Protein AF-0000000067861799 (afdb_homodimer)

pLDDT: mean 91.09, std 12.48, range [34.56, 98.25]

Organism: Listeria monocytogenes serovar 1/2a (strain ATCC BAA-679 / EGD-e) (NCBI:txid169963)

Solvent-accessible surface area (backbone atoms only — not comparable to full-atom values): 12390 Å² total; per-residue (Å²): 127,71,43,48,71,69,58,53,49,51,50,30,47,51,47,29,57,48,48,57,34,18,62,44,41,42,47,27,52,51,32,48,52,50,50,73,68,30,65,71,53,48,53,53,52,50,50,40,52,53,40,50,51,50,31,53,52,26,55,75,68,65,38,59,72,61,25,51,52,38,50,51,51,41,51,52,53,48,51,55,48,56,67,34,68,66,43,45,51,28,50,53,25,45,50,48,30,48,51,51,51,50,54,44,50,45,57,42,35,52,81,63,37,59,71,61,53,66,81,110,128,72,43,49,71,68,57,52,49,51,50,31,47,52,47,29,58,47,48,60,34,17,62,44,41,41,46,27,53,51,31,48,53,51,51,72,68,29,64,69,53,48,53,53,51,50,49,40,52,54,40,49,51,50,32,53,53,26,54,75,68,64,37,58,72,63,23,52,52,38,50,51,50,41,50,51,52,48,52,55,50,56,68,34,67,65,43,46,51,29,51,53,25,45,50,49,30,49,51,52,51,50,51,43,49,45,58,40,35,50,79,63,36,60,72,60,55,68,79,109

Foldseek 3Di:
DDDDPVRVVVVVVVVVVVLCVDPLNVQLVVLVVCCVPDPVNVVLVVVLVVLVVVLVVCVVVVVVVVSVVSVVVSVVSVVVSCPDPSNVSNVVSVVSSVVVVVVVVCVVCVVPCVVVPVVD/DDDDPVRVVVVVVVVVVVLCVDPLNVQLVVLVVVCVPDPVNVVLVVVLVVLVVVLVVCVVVVVVVVSVVSVVVSVVSVVVSCPDPSNVSNVVSVVSSVVVVVVVVCVVCVVPCVVVPVVD

Sequence (240 aa):
MTVSKDEIMKKATELRDALQQTEEVSFYRLAEERINANSKVAAKVSKIKLLQKEAVNLEHYQKLEAMKQTENQIDNVRADIDSLPIVTEFRRAQEDANDLLQSITTEITTKVTTELEKENMTVSKDEIMKKATELRDALQQTEEVSFYRLAEERINANSKVAAKVSKIKLLQKEAVNLEHYQKLEAMKQTENQIDNVRADIDSLPIVTEFRRAQEDANDLLQSITTEITTKVTTELEKEN

Structure (mmCIF, N/CA/C/O backbone):
data_AF-0000000067861799-model_v1
#
loop_
_entity.id
_entity.type
_entity.pdbx_description
1 polymer 'Lmo1402 protein'
#
loop_
_atom_site.group_PDB
_atom_site.id
_atom_site.type_symbol
_atom_site.label_atom_id
_atom_site.label_alt_id
_atom_site.label_comp_id
_atom_site.label_asym_id
_atom_site.label_entity_id
_atom_site.label_seq_id
_atom_site.pdbx_PDB_ins_code
_atom_site.Cartn_x
_atom_site.Cartn_y
_atom_site.Cartn_z
_atom_site.occupancy
_atom_site.B_iso_or_equiv
_atom_site.auth_seq_id
_atom_site.auth_comp_id
_atom_site.auth_asym_id
_atom_site.auth_atom_id
_atom_site.pdbx_PDB_model_num
ATOM 1 N N . MET A 1 1 ? -23.141 -16.109 -9.148 1 69.5 1 MET A N 1
ATOM 2 C CA . MET A 1 1 ? -23.266 -14.914 -9.969 1 69.5 1 MET A CA 1
ATOM 3 C C . MET A 1 1 ? -22.016 -14.039 -9.828 1 69.5 1 MET A C 1
ATOM 5 O O . MET A 1 1 ? -21.438 -13.953 -8.742 1 69.5 1 MET A O 1
ATOM 9 N N . THR A 1 2 ? -21.375 -13.695 -10.898 1 87.31 2 THR A N 1
ATOM 10 C CA . THR A 1 2 ? -20.141 -12.922 -10.898 1 87.31 2 THR A CA 1
ATOM 11 C C . THR A 1 2 ? -20.422 -11.445 -10.664 1 87.31 2 THR A C 1
ATOM 13 O O . THR A 1 2 ? -21.422 -10.906 -11.164 1 87.31 2 THR A O 1
ATOM 16 N N . VAL A 1 3 ? -19.859 -10.945 -9.594 1 91.25 3 VAL A N 1
ATOM 17 C CA . VAL A 1 3 ? -19.953 -9.516 -9.32 1 91.25 3 VAL A CA 1
ATOM 18 C C . VAL A 1 3 ? -19.188 -8.734 -10.383 1 91.25 3 VAL A C 1
ATOM 20 O O . VAL A 1 3 ? -18.047 -9.047 -10.695 1 91.25 3 VAL A O 1
ATOM 23 N N . SER A 1 4 ? -19.797 -7.633 -10.891 1 94.25 4 SER A N 1
ATOM 24 C CA . SER A 1 4 ? -19.156 -6.844 -11.938 1 94.25 4 SER A CA 1
ATOM 25 C C . SER A 1 4 ? -18.203 -5.809 -11.352 1 94.25 4 SER A C 1
ATOM 27 O O . SER A 1 4 ? -18.281 -5.496 -10.164 1 94.25 4 SER A O 1
ATOM 29 N N . LYS A 1 5 ? -17.406 -5.262 -12.242 1 91.75 5 LYS A N 1
ATOM 30 C CA . LYS A 1 5 ? -16.484 -4.215 -11.82 1 91.75 5 LYS A CA 1
ATOM 31 C C . LYS A 1 5 ? -17.234 -2.973 -11.352 1 91.75 5 LYS A C 1
ATOM 33 O O . LYS A 1 5 ? -16.828 -2.338 -10.367 1 91.75 5 LYS A O 1
ATOM 38 N N . ASP A 1 6 ? -18.328 -2.67 -12.047 1 94.88 6 ASP A N 1
ATOM 39 C CA . ASP A 1 6 ? -19.141 -1.51 -11.672 1 94.88 6 ASP A CA 1
ATOM 40 C C . ASP A 1 6 ? -19.734 -1.688 -10.281 1 94.88 6 ASP A C 1
ATOM 42 O O . ASP A 1 6 ? -19.781 -0.747 -9.484 1 94.88 6 ASP A O 1
ATOM 46 N N . GLU A 1 7 ? -20.172 -2.836 -10.055 1 96.25 7 GLU A N 1
ATOM 47 C CA . GLU A 1 7 ? -20.781 -3.119 -8.758 1 96.25 7 GLU A CA 1
ATOM 48 C C . GLU A 1 7 ? -19.75 -3.041 -7.637 1 96.25 7 GLU A C 1
ATOM 50 O O . GLU A 1 7 ? -20.031 -2.494 -6.566 1 96.25 7 GLU A O 1
ATOM 55 N N . ILE A 1 8 ? -18.578 -3.564 -7.895 1 95.88 8 ILE A N 1
ATOM 56 C CA . ILE A 1 8 ? -17.531 -3.564 -6.875 1 95.88 8 ILE A CA 1
ATOM 57 C C . ILE A 1 8 ? -17.062 -2.137 -6.625 1 95.88 8 ILE A C 1
ATOM 59 O O . ILE A 1 8 ? -16.797 -1.754 -5.48 1 95.88 8 ILE A O 1
ATOM 63 N N . MET A 1 9 ? -17.047 -1.308 -7.648 1 95.38 9 MET A N 1
ATOM 64 C CA . MET A 1 9 ? -16.641 0.086 -7.504 1 95.38 9 MET A CA 1
ATOM 65 C C . MET A 1 9 ? -17.672 0.879 -6.711 1 95.38 9 MET A C 1
ATOM 67 O O . MET A 1 9 ? -17.312 1.776 -5.945 1 95.38 9 MET A O 1
ATOM 71 N N . LYS A 1 10 ? -18.906 0.552 -6.918 1 96.62 10 LYS A N 1
ATOM 72 C CA . LYS A 1 10 ? -19.969 1.19 -6.137 1 96.62 10 LYS A CA 1
ATOM 73 C C . LYS A 1 10 ? -19.828 0.875 -4.652 1 96.62 10 LYS A C 1
ATOM 75 O O . LYS A 1 10 ? -19.969 1.758 -3.805 1 96.62 10 LYS A O 1
ATOM 80 N N . LYS A 1 11 ? -19.5 -0.365 -4.32 1 96.31 11 LYS A N 1
ATOM 81 C CA . LYS A 1 11 ? -19.281 -0.756 -2.93 1 96.31 11 LYS A CA 1
ATOM 82 C C . LYS A 1 11 ? -18.062 -0.054 -2.34 1 96.31 11 LYS A C 1
ATOM 84 O O . LYS A 1 11 ? -18.078 0.354 -1.178 1 96.31 11 LYS A O 1
ATOM 89 N N . ALA A 1 12 ? -17.031 0.092 -3.193 1 95.69 12 ALA A N 1
ATOM 90 C CA . ALA A 1 12 ? -15.828 0.81 -2.758 1 95.69 12 ALA A CA 1
ATOM 91 C C . ALA A 1 12 ? -16.141 2.27 -2.451 1 95.69 12 ALA A C 1
ATOM 93 O O . ALA A 1 12 ? -15.68 2.816 -1.448 1 95.69 12 ALA A O 1
ATOM 94 N N . THR A 1 13 ? -16.953 2.865 -3.26 1 95.25 13 THR A N 1
ATOM 95 C CA . THR A 1 13 ? -17.359 4.25 -3.066 1 95.25 13 THR A CA 1
ATOM 96 C C . THR A 1 13 ? -18.172 4.402 -1.783 1 95.25 13 THR A C 1
ATOM 98 O O . THR A 1 13 ? -18 5.363 -1.036 1 95.25 13 THR A O 1
ATOM 101 N N . GLU A 1 14 ? -19.016 3.449 -1.581 1 95.5 14 GLU A N 1
ATOM 102 C CA . GLU A 1 14 ? -19.812 3.465 -0.356 1 95.5 14 GLU A CA 1
ATOM 103 C C . GLU A 1 14 ? -18.922 3.379 0.88 1 95.5 14 GLU A C 1
ATOM 105 O O . GLU A 1 14 ? -19.172 4.062 1.877 1 95.5 14 GLU A O 1
ATOM 110 N N . LEU A 1 15 ? -17.922 2.549 0.805 1 95.94 15 LEU A N 1
ATOM 111 C CA . LEU A 1 15 ? -16.984 2.432 1.913 1 95.94 15 LEU A CA 1
ATOM 112 C C . LEU A 1 15 ? -16.203 3.727 2.102 1 95.94 15 LEU A C 1
ATOM 114 O O . LEU A 1 15 ? -16.016 4.188 3.23 1 95.94 15 LEU A O 1
ATOM 118 N N . ARG A 1 16 ? -15.789 4.336 1.008 1 94.62 16 ARG A N 1
ATOM 119 C CA . ARG A 1 16 ? -15.094 5.617 1.059 1 94.62 16 ARG A CA 1
ATOM 120 C C . ARG A 1 16 ? -15.945 6.676 1.754 1 94.62 16 ARG A C 1
ATOM 122 O O . ARG A 1 16 ? -15.453 7.398 2.627 1 94.62 16 ARG A O 1
ATOM 129 N N . ASP A 1 17 ? -17.25 6.738 1.395 1 93.75 17 ASP A N 1
ATOM 130 C CA . ASP A 1 17 ? -18.156 7.73 1.968 1 93.75 17 ASP A CA 1
ATOM 131 C C . ASP A 1 17 ? -18.359 7.488 3.461 1 93.75 17 ASP A C 1
ATOM 133 O O . ASP A 1 17 ? -18.422 8.438 4.246 1 93.75 17 ASP A O 1
ATOM 137 N N . ALA A 1 18 ? -18.422 6.211 3.818 1 94.06 18 ALA A N 1
ATOM 138 C CA . ALA A 1 18 ? -18.578 5.875 5.23 1 94.06 18 ALA A CA 1
ATOM 139 C C . ALA A 1 18 ? -17.328 6.227 6.02 1 94.06 18 ALA A C 1
ATOM 141 O O . ALA A 1 18 ? -17.406 6.691 7.16 1 94.06 18 ALA A O 1
ATOM 142 N N . LEU A 1 19 ? -16.172 6.012 5.434 1 93.56 19 LEU A N 1
ATOM 143 C CA . LEU A 1 19 ? -14.891 6.316 6.059 1 93.56 19 LEU A CA 1
ATOM 144 C C . LEU A 1 19 ? -14.797 7.801 6.41 1 93.56 19 LEU A C 1
ATOM 146 O O . LEU A 1 19 ? -14.266 8.164 7.465 1 93.56 19 LEU A O 1
ATOM 150 N N . GLN A 1 20 ? -15.359 8.68 5.562 1 91.94 20 GLN A N 1
ATOM 151 C CA . GLN A 1 20 ? -15.336 10.125 5.766 1 91.94 20 GLN A CA 1
ATOM 152 C C . GLN A 1 20 ? -16.141 10.523 6.996 1 91.94 20 GLN A C 1
ATOM 154 O O . GLN A 1 20 ? -15.961 11.617 7.535 1 91.94 20 GLN A O 1
ATOM 159 N N . GLN A 1 21 ? -16.969 9.617 7.441 1 93.81 21 GLN A N 1
ATOM 160 C CA . GLN A 1 21 ? -17.875 9.938 8.547 1 93.81 21 GLN A CA 1
ATOM 161 C C . GLN A 1 21 ? -17.391 9.312 9.852 1 93.81 21 GLN A C 1
ATOM 163 O O . GLN A 1 21 ? -18.094 9.336 10.859 1 93.81 21 GLN A O 1
ATOM 168 N N . THR A 1 22 ? -16.172 8.695 9.773 1 95.12 22 THR A N 1
ATOM 169 C CA . THR A 1 22 ? -15.578 8.18 11.008 1 95.12 22 THR A CA 1
ATOM 170 C C . THR A 1 22 ? -14.93 9.305 11.805 1 95.12 22 THR A C 1
ATOM 172 O O . THR A 1 22 ? -14.57 10.344 11.242 1 95.12 22 THR A O 1
ATOM 175 N N . GLU A 1 23 ? -14.789 9.07 13.094 1 94.56 23 GLU A N 1
ATOM 176 C CA . GLU A 1 23 ? -14.133 10.055 13.945 1 94.56 23 GLU A CA 1
ATOM 177 C C . GLU A 1 23 ? -12.688 10.281 13.516 1 94.56 23 GLU A C 1
ATOM 179 O O . GLU A 1 23 ? -12.219 11.422 13.477 1 94.56 23 GLU A O 1
ATOM 184 N N . GLU A 1 24 ? -12.031 9.188 13.164 1 94.81 24 GLU A N 1
ATOM 185 C CA . GLU A 1 24 ? -10.625 9.258 12.789 1 94.81 24 GLU A CA 1
ATOM 186 C C . GLU A 1 24 ? -10.422 10.156 11.57 1 94.81 24 GLU A C 1
ATOM 188 O O . GLU A 1 24 ? -9.562 11.031 11.57 1 94.81 24 GLU A O 1
ATOM 193 N N . VAL A 1 25 ? -11.234 10.031 10.586 1 93.31 25 VAL A N 1
ATOM 194 C CA . VAL A 1 25 ? -11.078 10.781 9.344 1 93.31 25 VAL A CA 1
ATOM 195 C C . VAL A 1 25 ? -11.578 12.211 9.539 1 93.31 25 VAL A C 1
ATOM 197 O O . VAL A 1 25 ? -10.977 13.164 9.031 1 93.31 25 VAL A O 1
ATOM 200 N N . SER A 1 26 ? -12.602 12.375 10.281 1 93.56 26 SER A N 1
ATOM 201 C CA . SER A 1 26 ? -13.125 13.703 10.57 1 93.56 26 SER A CA 1
ATOM 202 C C . SER A 1 26 ? -12.117 14.547 11.344 1 93.56 26 SER A C 1
ATOM 204 O O . SER A 1 26 ? -11.898 15.711 11.023 1 93.56 26 SER A O 1
ATOM 206 N N . PHE A 1 27 ? -11.492 13.914 12.312 1 93.44 27 PHE A N 1
ATOM 207 C CA . PHE A 1 27 ? -10.484 14.625 13.102 1 93.44 27 PHE A CA 1
ATOM 208 C C . PHE A 1 27 ? -9.281 14.992 12.242 1 93.44 27 PHE A C 1
ATOM 210 O O . PHE A 1 27 ? -8.711 16.078 12.398 1 93.44 27 PHE A O 1
ATOM 217 N N . TYR A 1 28 ? -8.914 14.141 11.461 1 94.75 28 TYR A N 1
ATOM 218 C CA . TYR A 1 28 ? -7.805 14.406 10.555 1 94.75 28 TYR A CA 1
ATOM 219 C C . TYR A 1 28 ? -8.102 15.602 9.664 1 94.75 28 TYR A C 1
ATOM 221 O O . TYR A 1 28 ? -7.266 16.5 9.516 1 94.75 28 TYR A O 1
ATOM 229 N N . ARG A 1 29 ? -9.242 15.633 9.078 1 91.5 29 ARG A N 1
ATOM 230 C CA . ARG A 1 29 ? -9.641 16.734 8.203 1 91.5 29 ARG A CA 1
ATOM 231 C C . ARG A 1 29 ? -9.672 18.047 8.961 1 91.5 29 ARG A C 1
ATOM 233 O O . ARG A 1 29 ? -9.227 19.078 8.445 1 91.5 29 ARG A O 1
ATOM 240 N N . LEU A 1 30 ? -10.219 17.984 10.117 1 93.38 30 LEU A N 1
ATOM 241 C CA . LEU A 1 30 ? -10.289 19.188 10.938 1 93.38 30 LEU A CA 1
ATOM 242 C C . LEU A 1 30 ? -8.891 19.703 11.281 1 93.38 30 LEU A C 1
ATOM 244 O O . LEU A 1 30 ? -8.617 20.891 11.172 1 93.38 30 LEU A O 1
ATOM 248 N N . ALA A 1 31 ? -8.055 18.766 11.703 1 93.56 31 ALA A N 1
ATOM 249 C CA . ALA A 1 31 ? -6.676 19.125 12.023 1 93.56 31 ALA A CA 1
ATOM 250 C C . ALA A 1 31 ? -5.965 19.703 10.805 1 93.56 31 ALA A C 1
ATOM 252 O O . ALA A 1 31 ? -5.203 20.672 10.922 1 93.56 31 ALA A O 1
ATOM 253 N N . GLU A 1 32 ? -6.238 19.141 9.734 1 91.69 32 GLU A N 1
ATOM 254 C CA . GLU A 1 32 ? -5.652 19.625 8.492 1 91.69 32 GLU A CA 1
ATOM 255 C C . GLU A 1 32 ? -6.113 21.047 8.188 1 91.69 32 GLU A C 1
ATOM 257 O O . GLU A 1 32 ? -5.305 21.906 7.805 1 91.69 32 GLU A O 1
ATOM 262 N N . GLU A 1 33 ? -7.344 21.312 8.305 1 92.5 33 GLU A N 1
ATOM 263 C CA . GLU A 1 33 ? -7.883 22.656 8.086 1 92.5 33 GLU A CA 1
ATOM 264 C C . GLU A 1 33 ? -7.23 23.672 9.016 1 92.5 33 GLU A C 1
ATOM 266 O O . GLU A 1 33 ? -6.914 24.797 8.602 1 92.5 33 GLU A O 1
ATOM 271 N N . ARG A 1 34 ? -6.988 23.266 10.227 1 94 34 ARG A N 1
ATOM 272 C CA . ARG A 1 34 ? -6.406 24.156 11.234 1 94 34 ARG A CA 1
ATOM 273 C C . ARG A 1 34 ? -4.961 24.484 10.898 1 94 34 ARG A C 1
ATOM 275 O O . ARG A 1 34 ? -4.547 25.641 11 1 94 34 ARG A O 1
ATOM 282 N N . ILE A 1 35 ? -4.262 23.453 10.438 1 91.31 35 ILE A N 1
ATOM 283 C CA . ILE A 1 35 ? -2.867 23.688 10.078 1 91.31 35 ILE A CA 1
ATOM 284 C C . ILE A 1 35 ? -2.795 24.609 8.859 1 91.31 35 ILE A C 1
ATOM 286 O O . ILE A 1 35 ? -1.938 25.5 8.797 1 91.31 35 ILE A O 1
ATOM 290 N N . ASN A 1 36 ? -3.758 24.469 8.008 1 88.94 36 ASN A N 1
ATOM 291 C CA . ASN A 1 36 ? -3.766 25.266 6.785 1 88.94 36 ASN A CA 1
ATOM 292 C C . ASN A 1 36 ? -4.156 26.719 7.066 1 88.94 36 ASN A C 1
ATOM 294 O O . ASN A 1 36 ? -3.73 27.625 6.352 1 88.94 36 ASN A O 1
ATOM 298 N N . ALA A 1 37 ? -4.84 26.891 8.094 1 92.69 37 ALA A N 1
ATOM 299 C CA . ALA A 1 37 ? -5.32 28.234 8.438 1 92.69 37 ALA A CA 1
ATOM 300 C C . ALA A 1 37 ? -4.367 28.922 9.406 1 92.69 37 ALA A C 1
ATOM 302 O O . ALA A 1 37 ? -4.531 30.109 9.711 1 92.69 37 ALA A O 1
ATOM 303 N N . ASN A 1 38 ? -3.389 28.203 9.844 1 94.88 38 ASN A N 1
ATOM 304 C CA . ASN A 1 38 ? -2.502 28.75 10.867 1 94.88 38 ASN A CA 1
ATOM 305 C C . ASN A 1 38 ? -1.381 29.578 10.25 1 94.88 38 ASN A C 1
ATOM 307 O O . ASN A 1 38 ? -0.538 29.047 9.523 1 94.88 38 ASN A O 1
ATOM 311 N N . SER A 1 39 ? -1.29 30.828 10.57 1 94.19 39 SER A N 1
ATOM 312 C CA . SER A 1 39 ? -0.351 31.75 9.961 1 94.19 39 SER A CA 1
ATOM 313 C C . SER A 1 39 ? 1.091 31.391 10.289 1 94.19 39 SER A C 1
ATOM 315 O O . SER A 1 39 ? 1.983 31.531 9.453 1 94.19 39 SER A O 1
ATOM 317 N N . LYS A 1 40 ? 1.323 30.938 11.539 1 95 40 LYS A N 1
ATOM 318 C CA . LYS A 1 40 ? 2.68 30.562 11.93 1 95 40 LYS A CA 1
ATOM 319 C C . LYS A 1 40 ? 3.182 29.391 11.102 1 95 40 LYS A C 1
ATOM 321 O O . LYS A 1 40 ? 4.312 29.406 10.609 1 95 40 LYS A O 1
ATOM 326 N N . VAL A 1 41 ? 2.367 28.438 10.938 1 95.44 41 VAL A N 1
ATOM 327 C CA . VAL A 1 41 ? 2.715 27.266 10.133 1 95.44 41 VAL A CA 1
ATOM 328 C C . VAL A 1 41 ? 2.943 27.703 8.68 1 95.44 41 VAL A C 1
ATOM 330 O O . VAL A 1 41 ? 3.943 27.328 8.07 1 95.44 41 VAL A O 1
ATOM 333 N N . ALA A 1 42 ? 2.129 28.5 8.18 1 94.69 42 ALA A N 1
ATOM 334 C CA . ALA A 1 42 ? 2.232 28.969 6.797 1 94.69 42 ALA A CA 1
ATOM 335 C C . ALA A 1 42 ? 3.562 29.672 6.555 1 94.69 42 ALA A C 1
ATOM 337 O O . ALA A 1 42 ? 4.223 29.453 5.535 1 94.69 42 ALA A O 1
ATOM 338 N N . ALA A 1 43 ? 3.891 30.5 7.406 1 96.44 43 ALA A N 1
ATOM 339 C CA . ALA A 1 43 ? 5.137 31.25 7.285 1 96.44 43 ALA A CA 1
ATOM 340 C C . ALA A 1 43 ? 6.344 30.328 7.27 1 96.44 43 ALA A C 1
ATOM 342 O O . ALA A 1 43 ? 7.254 30.484 6.457 1 96.44 43 ALA A O 1
ATOM 343 N N . LYS A 1 44 ? 6.332 29.391 8.141 1 96.75 44 LYS A N 1
ATOM 344 C CA . LYS A 1 44 ? 7.457 28.453 8.234 1 96.75 44 LYS A CA 1
ATOM 345 C C . LYS A 1 44 ? 7.512 27.531 7.023 1 96.75 44 LYS A C 1
ATOM 347 O O . LYS A 1 44 ? 8.594 27.203 6.535 1 96.75 44 LYS A O 1
ATOM 352 N N . VAL A 1 45 ? 6.398 27.172 6.559 1 95 45 VAL A N 1
ATOM 353 C CA . VAL A 1 45 ? 6.328 26.344 5.352 1 95 45 VAL A CA 1
ATOM 354 C C . VAL A 1 45 ? 6.879 27.141 4.164 1 95 45 VAL A C 1
ATOM 356 O O . VAL A 1 45 ? 7.629 26.594 3.348 1 95 45 VAL A O 1
ATOM 359 N N . SER A 1 46 ? 6.582 28.406 4.109 1 96.31 46 SER A N 1
ATOM 360 C CA . SER A 1 46 ? 7.117 29.25 3.057 1 96.31 46 SER A CA 1
ATOM 361 C C . SER A 1 46 ? 8.641 29.344 3.143 1 96.31 46 SER A C 1
ATOM 363 O O . SER A 1 46 ? 9.328 29.328 2.119 1 96.31 46 SER A O 1
ATOM 365 N N . LYS A 1 47 ? 9.078 29.5 4.301 1 97.56 47 LYS A N 1
ATOM 366 C CA . LYS A 1 47 ? 10.516 29.547 4.52 1 97.56 47 LYS A CA 1
ATOM 367 C C . LYS A 1 47 ? 11.18 28.266 4.035 1 97.56 47 LYS A C 1
ATOM 369 O O . LYS A 1 47 ? 12.242 28.312 3.4 1 97.56 47 LYS A O 1
ATOM 374 N N . ILE A 1 48 ? 10.617 27.125 4.277 1 97.06 48 ILE A N 1
ATOM 375 C CA . ILE A 1 48 ? 11.148 25.844 3.826 1 97.06 48 ILE A CA 1
ATOM 376 C C . ILE A 1 48 ? 11.203 25.828 2.301 1 97.06 48 ILE A C 1
ATOM 378 O O . ILE A 1 48 ? 12.211 25.406 1.719 1 97.06 48 ILE A O 1
ATOM 382 N N . LYS A 1 49 ? 10.195 26.297 1.705 1 96.81 49 LYS A N 1
ATOM 383 C CA . LYS A 1 49 ? 10.156 26.297 0.245 1 96.81 49 LYS A CA 1
ATOM 384 C C . LYS A 1 49 ? 11.281 27.156 -0.333 1 96.81 49 LYS A C 1
ATOM 386 O O . LYS A 1 49 ? 11.914 26.766 -1.321 1 96.81 49 LYS A O 1
ATOM 391 N N . LEU A 1 50 ? 11.43 28.297 0.274 1 97.5 50 LEU A N 1
ATOM 392 C CA . LEU A 1 50 ? 12.508 29.172 -0.159 1 97.5 50 LEU A CA 1
ATOM 393 C C . LEU A 1 50 ? 13.859 28.484 -0.014 1 97.5 50 LEU A C 1
ATOM 395 O O . LEU A 1 50 ? 14.68 28.516 -0.936 1 97.5 50 LEU A O 1
ATOM 399 N N . LEU A 1 51 ? 14.008 27.859 1.114 1 98.12 51 LEU A N 1
ATOM 400 C CA . LEU A 1 51 ? 15.273 27.188 1.379 1 98.12 51 LEU A CA 1
ATOM 401 C C . LEU A 1 51 ? 15.469 26.016 0.426 1 98.12 51 LEU A C 1
ATOM 403 O O . LEU A 1 51 ? 16.594 25.719 0.018 1 98.12 51 LEU A O 1
ATOM 407 N N . GLN A 1 52 ? 14.445 25.328 0.112 1 97.25 52 GLN A N 1
ATOM 408 C CA . GLN A 1 52 ? 14.5 24.219 -0.835 1 97.25 52 GLN A CA 1
ATOM 409 C C . GLN A 1 52 ? 14.93 24.703 -2.219 1 97.25 52 GLN A C 1
ATOM 411 O O . GLN A 1 52 ? 15.742 24.062 -2.881 1 97.25 52 GLN A O 1
ATOM 416 N N . LYS A 1 53 ? 14.469 25.781 -2.652 1 97.69 53 LYS A N 1
ATOM 417 C CA . LYS A 1 53 ? 14.891 26.359 -3.928 1 97.69 53 LYS A CA 1
ATOM 418 C C . LYS A 1 53 ? 16.375 26.719 -3.91 1 97.69 53 LYS A C 1
ATOM 420 O O . LYS A 1 53 ? 17.094 26.453 -4.879 1 97.69 53 LYS A O 1
ATOM 425 N N . GLU A 1 54 ? 16.688 27.312 -2.854 1 97.62 54 GLU A N 1
ATOM 426 C CA . GLU A 1 54 ? 18.094 27.656 -2.697 1 97.62 54 GLU A CA 1
ATOM 427 C C . GLU A 1 54 ? 18.984 26.406 -2.748 1 97.62 54 GLU A C 1
ATOM 429 O O . GLU A 1 54 ? 20.016 26.406 -3.41 1 97.62 54 GLU A O 1
ATOM 434 N N . ALA A 1 55 ? 18.625 25.328 -2.084 1 97.25 55 ALA A N 1
ATOM 435 C CA . ALA A 1 55 ? 19.391 24.094 -2.051 1 97.25 55 ALA A CA 1
ATOM 436 C C . ALA A 1 55 ? 19.547 23.5 -3.451 1 97.25 55 ALA A C 1
ATOM 438 O O . ALA A 1 55 ? 20.625 23.016 -3.811 1 97.25 55 ALA A O 1
ATOM 439 N N . VAL A 1 56 ? 18.531 23.609 -4.258 1 96.38 56 VAL A N 1
ATOM 440 C CA . VAL A 1 56 ? 18.531 23.094 -5.625 1 96.38 56 VAL A CA 1
ATOM 441 C C . VAL A 1 56 ? 19.531 23.891 -6.469 1 96.38 56 VAL A C 1
ATOM 443 O O . VAL A 1 56 ? 20.297 23.312 -7.246 1 96.38 56 VAL A O 1
ATOM 446 N N . ASN A 1 57 ? 19.438 25.188 -6.234 1 96.19 57 ASN A N 1
ATOM 447 C CA . ASN A 1 57 ? 20.375 26.047 -6.941 1 96.19 57 ASN A CA 1
ATOM 448 C C . ASN A 1 57 ? 21.812 25.734 -6.574 1 96.19 57 ASN A C 1
ATOM 450 O O . ASN A 1 57 ? 22.688 25.656 -7.449 1 96.19 57 ASN A O 1
ATOM 454 N N . LEU A 1 58 ? 22.062 25.547 -5.375 1 97.56 58 LEU A N 1
ATOM 455 C CA . LEU A 1 58 ? 23.406 25.266 -4.891 1 97.56 58 LEU A CA 1
ATOM 456 C C . LEU A 1 58 ? 23.906 23.922 -5.434 1 97.56 58 LEU A C 1
ATOM 458 O O . LEU A 1 58 ? 25.094 23.781 -5.75 1 97.56 58 LEU A O 1
ATOM 462 N N . GLU A 1 59 ? 23 22.984 -5.535 1 94.75 59 GLU A N 1
ATOM 463 C CA . GLU A 1 59 ? 23.344 21.672 -6.098 1 94.75 59 GLU A CA 1
ATOM 464 C C . GLU A 1 59 ? 23.766 21.797 -7.559 1 94.75 59 GLU A C 1
ATOM 466 O O . GLU A 1 59 ? 24.75 21.188 -7.973 1 94.75 59 GLU A O 1
ATOM 471 N N . HIS A 1 60 ? 23.094 22.594 -8.219 1 95.38 60 HIS A N 1
ATOM 472 C CA . HIS A 1 60 ? 23.406 22.828 -9.633 1 95.38 60 HIS A CA 1
ATOM 473 C C . HIS A 1 60 ? 24.797 23.438 -9.797 1 95.38 60 HIS A C 1
ATOM 475 O O . HIS A 1 60 ? 25.516 23.109 -10.75 1 95.38 60 HIS A O 1
ATOM 481 N N . TYR A 1 61 ? 25.172 24.203 -8.867 1 96.25 61 TYR A N 1
ATOM 482 C CA . TYR A 1 61 ? 26.469 24.891 -8.914 1 96.25 61 TYR A CA 1
ATOM 483 C C . TYR A 1 61 ? 27.531 24.094 -8.172 1 96.25 61 TYR A C 1
ATOM 485 O O . TYR A 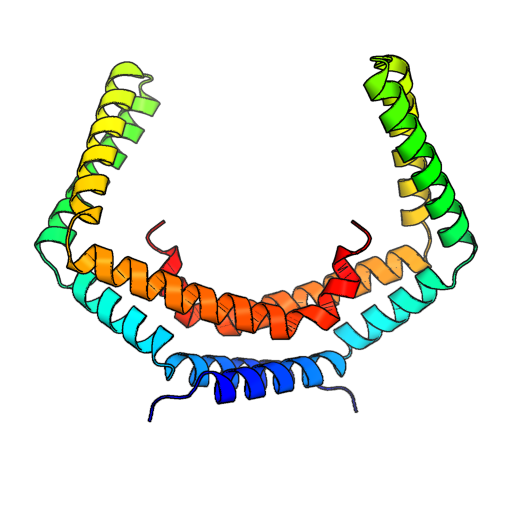1 61 ? 28.641 24.578 -7.965 1 96.25 61 TYR A O 1
ATOM 493 N N . GLN A 1 62 ? 27.141 22.984 -7.734 1 95.38 62 GLN A N 1
ATOM 494 C CA . GLN A 1 62 ? 28.047 22.047 -7.074 1 95.38 62 GLN A CA 1
ATOM 495 C C . GLN A 1 62 ? 28.656 22.656 -5.816 1 95.38 62 GLN A C 1
ATOM 497 O O . GLN A 1 62 ? 29.828 22.438 -5.52 1 95.38 62 GLN A O 1
ATOM 502 N N . LYS A 1 63 ? 28.031 23.547 -5.199 1 95.06 63 LYS A N 1
ATOM 503 C CA . LYS A 1 63 ? 28.406 24.125 -3.914 1 95.06 63 LYS A CA 1
ATOM 504 C C . LYS A 1 63 ? 27.953 23.234 -2.758 1 95.06 63 LYS A C 1
ATOM 506 O O . LYS A 1 63 ? 27.047 23.609 -2.006 1 95.06 63 LYS A O 1
ATOM 511 N N . LEU A 1 64 ? 28.562 22.234 -2.529 1 95.25 64 LEU A N 1
ATOM 512 C CA . LEU A 1 64 ? 28.094 21.141 -1.692 1 95.25 64 LEU A CA 1
ATOM 513 C C . LEU A 1 64 ? 28.047 21.547 -0.226 1 95.25 64 LEU A C 1
ATOM 515 O O . LEU A 1 64 ? 27.109 21.188 0.491 1 95.25 64 LEU A O 1
ATOM 519 N N . GLU A 1 65 ? 29.109 22.266 0.216 1 96.25 65 GLU A N 1
ATOM 520 C CA . GLU A 1 65 ? 29.109 22.672 1.619 1 96.25 65 GLU A CA 1
ATOM 521 C C . GLU A 1 65 ? 27.984 23.641 1.927 1 96.25 65 GLU A C 1
ATOM 523 O O . GLU A 1 65 ? 27.297 23.5 2.945 1 96.25 65 GLU A O 1
ATOM 528 N N . ALA A 1 66 ? 27.703 24.531 1.103 1 96.56 66 ALA A N 1
ATOM 529 C CA . ALA A 1 66 ? 26.625 25.5 1.274 1 96.56 66 ALA A CA 1
ATOM 530 C C . ALA A 1 66 ? 25.266 24.812 1.185 1 96.56 66 ALA A C 1
ATOM 532 O O . ALA A 1 66 ? 24.344 25.172 1.91 1 96.56 66 ALA A O 1
ATOM 533 N N . MET A 1 67 ? 25.141 23.828 0.301 1 97.75 67 MET A N 1
ATOM 534 C CA . MET A 1 67 ? 23.922 23.047 0.181 1 97.75 67 MET A CA 1
ATOM 535 C C . MET A 1 67 ? 23.609 22.328 1.485 1 97.75 67 MET A C 1
ATOM 537 O O . MET A 1 67 ? 22.453 22.312 1.938 1 97.75 67 MET A O 1
ATOM 541 N N . LYS A 1 68 ? 24.625 21.75 1.999 1 97.25 68 LYS A N 1
ATOM 542 C CA . LYS A 1 68 ? 24.438 21.016 3.254 1 97.25 68 LYS A CA 1
ATOM 543 C C . LYS A 1 68 ? 23.969 21.953 4.363 1 97.25 68 LYS A C 1
ATOM 545 O O . LYS A 1 68 ? 23.094 21.594 5.16 1 97.25 68 LYS A O 1
ATOM 550 N N . GLN A 1 69 ? 24.484 23.156 4.379 1 97.81 69 GLN A N 1
ATOM 551 C CA . GLN A 1 69 ? 24.078 24.125 5.379 1 97.81 69 GLN A CA 1
ATOM 552 C C . GLN A 1 69 ? 22.609 24.516 5.199 1 97.81 69 GLN A C 1
ATOM 554 O O . GLN A 1 69 ? 21.875 24.641 6.18 1 97.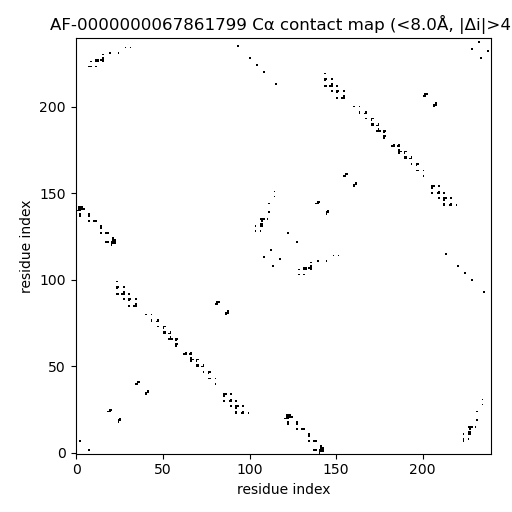81 69 GLN A O 1
ATOM 559 N N . THR A 1 70 ? 22.219 24.641 4.004 1 98.19 70 THR A N 1
ATOM 560 C CA . THR A 1 70 ? 20.828 24.984 3.703 1 98.19 70 THR A CA 1
ATOM 561 C C . THR A 1 70 ? 19.891 23.844 4.109 1 98.19 70 THR A C 1
ATOM 563 O O . THR A 1 70 ? 18.828 24.078 4.66 1 98.19 70 THR A O 1
ATOM 566 N N . GLU A 1 71 ? 20.359 22.656 3.912 1 97.5 71 GLU A N 1
ATOM 567 C CA . GLU A 1 71 ? 19.562 21.484 4.301 1 97.5 71 GLU A CA 1
ATOM 568 C C . GLU A 1 71 ? 19.406 21.406 5.816 1 97.5 71 GLU A C 1
ATOM 570 O O . GLU A 1 71 ? 18.344 21.047 6.316 1 97.5 71 GLU A O 1
ATOM 575 N N . ASN A 1 72 ? 20.469 21.797 6.457 1 98.25 72 ASN A N 1
ATOM 576 C CA . ASN A 1 72 ? 20.391 21.828 7.91 1 98.25 72 ASN A CA 1
ATOM 577 C C . ASN A 1 72 ? 19.391 22.875 8.383 1 98.25 72 ASN A C 1
ATOM 579 O O . ASN A 1 72 ? 18.656 22.656 9.352 1 98.25 72 ASN A O 1
ATOM 583 N N . GLN A 1 73 ? 19.312 23.984 7.762 1 98.19 73 GLN A N 1
ATOM 584 C CA . GLN A 1 73 ? 18.344 25.031 8.086 1 98.19 73 GLN A CA 1
ATOM 585 C C . GLN A 1 73 ? 16.906 24.531 7.855 1 98.19 73 GLN A C 1
ATOM 587 O O . GLN A 1 73 ? 16.016 24.797 8.664 1 98.19 73 GLN A O 1
ATOM 592 N N . ILE A 1 74 ? 16.734 23.812 6.762 1 98 74 ILE A N 1
ATOM 593 C CA . ILE A 1 74 ? 15.438 23.234 6.453 1 98 74 ILE A CA 1
ATOM 594 C C . ILE A 1 74 ? 15 22.312 7.586 1 98 74 ILE A C 1
ATOM 596 O O . ILE A 1 74 ? 13.867 22.375 8.055 1 98 74 ILE A O 1
ATOM 600 N N . ASP A 1 75 ? 15.969 21.5 8.055 1 97.94 75 ASP A N 1
ATOM 601 C CA . ASP A 1 75 ? 15.664 20.562 9.125 1 97.94 75 ASP A CA 1
ATOM 602 C C . ASP A 1 75 ? 15.273 21.281 10.406 1 97.94 75 ASP A C 1
ATOM 604 O O . ASP A 1 75 ? 14.359 20.859 11.117 1 97.94 75 ASP A O 1
ATOM 608 N N . ASN A 1 76 ? 15.93 22.328 10.633 1 98.25 76 ASN A N 1
ATOM 609 C CA . ASN A 1 76 ? 15.633 23.109 11.828 1 98.25 76 ASN A CA 1
ATOM 610 C C . ASN A 1 76 ? 14.242 23.734 11.766 1 98.25 76 ASN A C 1
ATOM 612 O O . ASN A 1 76 ? 13.5 23.719 12.75 1 98.25 76 ASN A O 1
ATOM 616 N N . VAL A 1 77 ? 13.875 24.219 10.625 1 97.75 77 VAL A N 1
ATOM 617 C CA . VAL A 1 77 ? 12.562 24.828 10.453 1 97.75 77 VAL A CA 1
ATOM 618 C C . VAL A 1 77 ? 11.477 23.766 10.562 1 97.75 77 VAL A C 1
ATOM 620 O O . VAL A 1 77 ? 10.43 24 11.172 1 97.75 77 VAL A O 1
ATOM 623 N N . ARG A 1 78 ? 11.797 22.625 10.039 1 96.94 78 ARG A N 1
ATOM 624 C CA . ARG A 1 78 ? 10.852 21.516 10.141 1 96.94 78 ARG A CA 1
ATOM 625 C C . ARG A 1 78 ? 10.641 21.109 11.594 1 96.94 78 ARG A C 1
ATOM 627 O O . ARG A 1 78 ? 9.508 20.859 12.008 1 96.94 78 ARG A O 1
ATOM 634 N N . ALA A 1 79 ? 11.703 21.047 12.266 1 96.94 79 ALA A N 1
ATOM 635 C CA . ALA A 1 79 ? 11.609 20.688 13.68 1 96.94 79 ALA A CA 1
ATOM 636 C C . ALA A 1 79 ? 10.789 21.719 14.453 1 96.94 79 ALA A C 1
ATOM 638 O O . ALA A 1 79 ? 10.008 21.359 15.336 1 96.94 79 ALA A O 1
ATOM 639 N N . ASP A 1 80 ? 10.906 22.969 14.109 1 96.94 80 ASP A N 1
ATOM 640 C CA . ASP A 1 80 ? 10.109 24.031 14.711 1 96.94 80 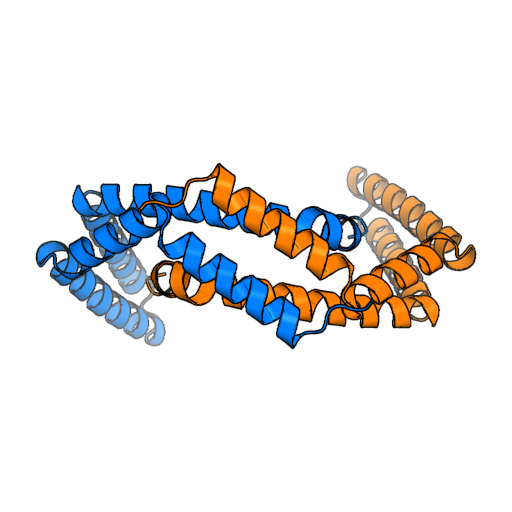ASP A CA 1
ATOM 641 C C . ASP A 1 80 ? 8.625 23.828 14.438 1 96.94 80 ASP A C 1
ATOM 643 O O . ASP A 1 80 ? 7.793 23.984 15.328 1 96.94 80 ASP A O 1
ATOM 647 N N . ILE A 1 81 ? 8.375 23.484 13.242 1 96.12 81 ILE A N 1
ATOM 648 C CA . ILE A 1 81 ? 6.988 23.266 12.836 1 96.12 81 ILE A CA 1
ATOM 649 C C . ILE A 1 81 ? 6.414 22.078 13.617 1 96.12 81 ILE A C 1
ATOM 651 O O . ILE A 1 81 ? 5.301 22.156 14.141 1 96.12 81 ILE A O 1
ATOM 655 N N . ASP A 1 82 ? 7.234 21.047 13.781 1 95 82 ASP A N 1
ATOM 656 C CA . ASP A 1 82 ? 6.801 19.812 14.438 1 95 82 ASP A CA 1
ATOM 657 C C . ASP A 1 82 ? 6.531 20.031 15.922 1 95 82 ASP A C 1
ATOM 659 O O . ASP A 1 82 ? 5.773 19.281 16.531 1 95 82 ASP A O 1
ATOM 663 N N . SER A 1 83 ? 7.156 21.047 16.406 1 95.56 83 SER A N 1
ATOM 664 C CA . SER A 1 83 ? 7.047 21.297 17.844 1 95.56 83 SER A CA 1
ATOM 665 C C . SER A 1 83 ? 5.793 22.094 18.172 1 95.56 83 SER A C 1
ATOM 667 O O . SER A 1 83 ? 5.422 22.234 19.344 1 95.56 83 SER A O 1
ATOM 669 N N . LEU A 1 84 ? 5.113 22.562 17.109 1 95.75 84 LEU A N 1
ATOM 670 C CA . LEU A 1 84 ? 3.891 23.312 17.359 1 95.75 84 LEU A CA 1
ATOM 671 C C . LEU A 1 84 ? 2.754 22.391 17.781 1 95.75 84 LEU A C 1
ATOM 673 O O . LEU A 1 84 ? 2.566 21.328 17.203 1 95.75 84 LEU A O 1
ATOM 677 N N . PRO A 1 85 ? 1.952 22.781 18.781 1 96.88 85 PRO A N 1
ATOM 678 C CA . PRO A 1 85 ? 0.848 21.969 19.297 1 96.88 85 PRO A CA 1
ATOM 679 C C . PRO A 1 85 ? -0.143 21.562 18.203 1 96.88 85 PRO A C 1
ATOM 681 O O . PRO A 1 85 ? -0.601 20.422 18.172 1 96.88 85 PRO A O 1
ATOM 684 N N . ILE A 1 86 ? -0.411 22.438 17.312 1 95.44 86 ILE A N 1
ATOM 685 C CA . ILE A 1 86 ? -1.389 22.156 16.266 1 95.44 86 ILE A CA 1
ATOM 686 C C . ILE A 1 86 ? -0.847 21.094 15.312 1 95.44 86 ILE A C 1
ATOM 688 O O . ILE A 1 86 ? -1.611 20.297 14.758 1 95.44 86 ILE A O 1
ATOM 692 N N . VAL A 1 87 ? 0.435 21.047 15.164 1 95.44 87 VAL A N 1
ATOM 693 C CA . VAL A 1 87 ? 1.055 20.062 14.297 1 95.44 87 VAL A CA 1
ATOM 694 C C . VAL A 1 87 ? 1.109 18.703 15.008 1 95.44 87 VAL A C 1
ATOM 696 O O . VAL A 1 87 ? 0.902 17.656 14.391 1 95.44 87 VAL A O 1
ATOM 699 N N . THR A 1 88 ? 1.425 18.703 16.25 1 95.38 88 THR A N 1
ATOM 700 C CA . THR A 1 88 ? 1.396 17.484 17.047 1 95.38 88 THR A CA 1
ATOM 701 C C . THR A 1 88 ? 0.013 16.828 17 1 95.38 88 THR A C 1
ATOM 703 O O . THR A 1 88 ? -0.106 15.617 16.812 1 95.38 88 THR A O 1
ATOM 706 N N . GLU A 1 89 ? -0.997 17.672 17.062 1 95.5 89 GLU A N 1
ATOM 707 C CA . GLU A 1 89 ? -2.371 17.188 16.953 1 95.5 89 GLU A CA 1
ATOM 708 C C . GLU A 1 89 ? -2.652 16.594 15.578 1 95.5 89 GLU A C 1
ATOM 710 O O . GLU A 1 89 ? -3.299 15.555 15.461 1 95.5 89 GLU A O 1
ATOM 715 N N . PHE A 1 90 ? -2.191 17.25 14.586 1 94.88 90 PHE A N 1
ATOM 716 C CA . PHE A 1 90 ? -2.357 16.781 13.219 1 94.88 90 PHE A CA 1
ATOM 717 C C . PHE A 1 90 ? -1.687 15.422 13.039 1 94.88 90 PHE A C 1
ATOM 719 O O . PHE A 1 90 ? -2.279 14.5 12.469 1 94.88 90 PHE A O 1
ATOM 726 N N . ARG A 1 91 ? -0.49 15.305 13.562 1 93.31 91 ARG A N 1
ATOM 727 C CA . ARG A 1 91 ? 0.247 14.047 13.422 1 93.31 91 ARG A CA 1
ATOM 728 C C . ARG A 1 91 ? -0.488 12.906 14.109 1 93.31 91 ARG A C 1
ATOM 730 O O . ARG A 1 91 ? -0.548 11.789 13.578 1 93.31 91 ARG A O 1
ATOM 737 N N . ARG A 1 92 ? -0.987 13.172 15.242 1 95.31 92 ARG A N 1
ATOM 738 C CA . ARG A 1 92 ? -1.762 12.156 15.953 1 95.31 92 ARG A CA 1
ATOM 739 C C . ARG A 1 92 ? -2.998 11.758 15.156 1 95.31 92 ARG A C 1
ATOM 741 O O . ARG A 1 92 ? -3.281 10.562 15.008 1 95.31 92 ARG A O 1
ATOM 748 N N . ALA A 1 93 ? -3.693 12.805 14.648 1 93.94 93 ALA A N 1
ATOM 749 C CA . ALA A 1 93 ? -4.875 12.547 13.828 1 93.94 93 ALA A CA 1
ATOM 750 C C . ALA A 1 93 ? -4.508 11.75 12.57 1 93.94 93 ALA A C 1
ATOM 752 O O . ALA A 1 93 ? -5.238 10.844 12.172 1 93.94 93 ALA A O 1
ATOM 753 N N . GLN A 1 94 ? -3.367 12.094 12.055 1 92.5 94 GLN A N 1
ATOM 754 C CA . GLN A 1 94 ? -2.871 11.391 10.875 1 92.5 94 GLN A CA 1
ATOM 755 C C . GLN A 1 94 ? -2.576 9.93 11.188 1 92.5 94 GLN A C 1
ATOM 757 O O . GLN A 1 94 ? -2.945 9.039 10.422 1 92.5 94 GLN A O 1
ATOM 762 N N . GLU A 1 95 ? -1.952 9.695 12.227 1 94.31 95 GLU A N 1
ATOM 763 C CA . GLU A 1 95 ? -1.615 8.336 12.633 1 94.31 95 GLU A CA 1
ATOM 764 C C . GLU A 1 95 ? -2.871 7.492 12.836 1 94.31 95 GLU A C 1
ATOM 766 O O . GLU A 1 95 ? -2.951 6.363 12.344 1 94.31 95 GLU A O 1
ATOM 771 N N . ASP A 1 96 ? -3.838 8.094 13.508 1 94.94 96 ASP A N 1
ATOM 772 C CA . ASP A 1 96 ? -5.09 7.383 13.758 1 94.94 96 ASP A CA 1
ATOM 773 C C . ASP A 1 96 ? -5.816 7.066 12.453 1 94.94 96 ASP A C 1
ATOM 775 O O . ASP A 1 96 ? -6.324 5.957 12.273 1 94.94 96 ASP A O 1
ATOM 779 N N . ALA A 1 97 ? -5.871 7.996 11.57 1 93.5 97 ALA A N 1
ATOM 780 C CA . ALA A 1 97 ? -6.516 7.789 10.273 1 93.5 97 ALA A CA 1
ATOM 781 C C . ALA A 1 97 ? -5.781 6.73 9.461 1 93.5 97 ALA A C 1
ATOM 783 O O . ALA A 1 97 ? -6.41 5.871 8.836 1 93.5 97 ALA A O 1
ATOM 784 N N . ASN A 1 98 ? -4.414 6.809 9.523 1 91.25 98 ASN A N 1
ATOM 785 C CA . ASN A 1 98 ? -3.609 5.82 8.812 1 91.25 98 ASN A CA 1
ATOM 786 C C . ASN A 1 98 ? -3.84 4.414 9.352 1 91.25 98 ASN A C 1
ATOM 788 O O . ASN A 1 98 ? -3.912 3.453 8.586 1 91.25 98 ASN A O 1
ATOM 792 N N . ASP A 1 99 ? -3.93 4.332 10.609 1 94.12 99 ASP A N 1
ATOM 793 C CA . ASP A 1 99 ? -4.188 3.037 11.234 1 94.12 99 ASP A CA 1
ATOM 794 C C . ASP A 1 99 ? -5.523 2.463 10.773 1 94.12 99 ASP A C 1
ATOM 796 O O . ASP A 1 99 ? -5.625 1.269 10.477 1 94.12 99 ASP A O 1
ATOM 800 N N . LEU A 1 100 ? -6.473 3.346 10.742 1 94.88 100 LEU A N 1
ATOM 801 C CA . LEU A 1 100 ? -7.793 2.922 10.281 1 94.88 100 LEU A CA 1
ATOM 802 C C . LEU A 1 100 ? -7.742 2.469 8.828 1 94.88 100 LEU A C 1
ATOM 804 O O . LEU A 1 100 ? -8.258 1.399 8.492 1 94.88 100 LEU A O 1
ATOM 808 N N . LEU A 1 101 ? -7.129 3.227 7.988 1 92.5 101 LEU A N 1
ATOM 809 C CA . LEU A 1 101 ? -7.023 2.895 6.57 1 92.5 101 LEU A CA 1
ATOM 810 C C . LEU A 1 101 ? -6.281 1.577 6.375 1 92.5 101 LEU A C 1
ATOM 812 O O . LEU A 1 101 ? -6.68 0.75 5.555 1 92.5 101 LEU A O 1
ATOM 816 N N . GLN A 1 102 ? -5.195 1.365 7.062 1 91.81 102 GLN A N 1
ATOM 817 C CA . GLN A 1 102 ? -4.422 0.13 6.988 1 91.81 102 GLN A CA 1
ATOM 818 C C . GLN A 1 102 ? -5.266 -1.073 7.402 1 91.81 102 GLN A C 1
ATOM 820 O O . GLN A 1 102 ? -5.215 -2.123 6.758 1 91.81 102 GLN A O 1
ATOM 825 N N . SER A 1 103 ? -6.02 -0.878 8.477 1 93.5 103 SER A N 1
ATOM 826 C CA . SER A 1 103 ? -6.875 -1.964 8.953 1 93.5 103 SER A CA 1
ATOM 827 C C . SER A 1 103 ? -7.922 -2.338 7.906 1 93.5 103 SER A C 1
ATOM 829 O O . SER A 1 103 ? -8.172 -3.52 7.664 1 93.5 103 SER A O 1
ATOM 831 N N . ILE A 1 104 ? -8.43 -1.319 7.332 1 93.94 104 ILE A N 1
ATOM 832 C CA . ILE A 1 104 ? -9.445 -1.524 6.301 1 93.94 104 ILE A CA 1
ATOM 833 C C . ILE A 1 104 ? -8.812 -2.213 5.09 1 93.94 104 ILE A C 1
ATOM 835 O O . ILE A 1 104 ? -9.367 -3.186 4.566 1 93.94 104 ILE A O 1
ATOM 839 N N . THR A 1 105 ? -7.742 -1.733 4.676 1 91.25 105 THR A N 1
ATOM 840 C CA . THR A 1 105 ? -7.047 -2.307 3.531 1 91.25 105 THR A CA 1
ATOM 841 C C . THR A 1 105 ? -6.672 -3.762 3.797 1 91.25 105 THR A C 1
ATOM 843 O O . THR A 1 105 ? -6.848 -4.621 2.934 1 91.25 105 THR A O 1
ATOM 846 N N . THR A 1 106 ? -6.176 -4.059 4.934 1 91.75 106 THR A N 1
ATOM 847 C CA . THR A 1 106 ? -5.824 -5.422 5.324 1 91.75 106 THR A CA 1
ATOM 848 C C . THR A 1 106 ? -7.051 -6.328 5.281 1 91.75 106 THR A C 1
ATOM 850 O O . THR A 1 106 ? -6.98 -7.453 4.773 1 91.75 106 THR A O 1
ATOM 853 N N . GLU A 1 107 ? -8.117 -5.836 5.805 1 92.88 107 GLU A N 1
ATOM 854 C CA . GLU A 1 107 ? -9.352 -6.613 5.793 1 92.88 107 GLU A CA 1
ATOM 855 C C . GLU A 1 107 ? -9.766 -6.961 4.367 1 92.88 107 GLU A C 1
ATOM 857 O O . GLU A 1 107 ? -10.141 -8.102 4.086 1 92.88 107 GLU A O 1
ATOM 862 N N . ILE A 1 108 ? -9.625 -6 3.506 1 92.06 108 ILE A N 1
ATOM 863 C CA . ILE A 1 108 ? -10.086 -6.152 2.131 1 92.06 108 ILE A CA 1
ATOM 864 C C . ILE A 1 108 ? -9.148 -7.09 1.37 1 92.06 108 ILE A C 1
ATOM 866 O O . ILE A 1 108 ? -9.602 -7.91 0.567 1 92.06 108 ILE A O 1
ATOM 870 N N . THR A 1 109 ? -7.832 -7.074 1.701 1 88.56 109 THR A N 1
ATOM 871 C CA . THR A 1 109 ? -6.871 -7.766 0.848 1 88.56 109 THR A CA 1
ATOM 872 C C . THR A 1 109 ? -6.5 -9.125 1.438 1 88.56 109 THR A C 1
ATOM 874 O O . THR A 1 109 ? -5.922 -9.969 0.751 1 88.56 109 THR A O 1
ATOM 877 N N . THR A 1 110 ? -6.496 -9.438 2.748 1 81.25 110 THR A N 1
ATOM 878 C CA . THR A 1 110 ? -6.027 -10.625 3.451 1 81.25 110 THR A CA 1
ATOM 879 C C . THR A 1 110 ? -6.398 -11.891 2.684 1 81.25 110 THR A C 1
ATOM 881 O O . THR A 1 110 ? -5.566 -12.781 2.51 1 81.25 110 THR A O 1
ATOM 884 N N . LYS A 1 111 ? -7.551 -12.07 2.105 1 69.12 111 LYS A N 1
ATOM 885 C CA . LYS A 1 111 ? -7.895 -13.336 1.458 1 69.12 111 LYS A CA 1
ATOM 886 C C . LYS A 1 111 ? -7.535 -13.312 -0.024 1 69.12 111 LYS A C 1
ATOM 888 O O . LYS A 1 111 ? -7.328 -14.359 -0.636 1 69.12 111 LYS A O 1
ATOM 893 N N . VAL A 1 112 ? -7.332 -12.102 -0.473 1 68.12 112 VAL A N 1
ATOM 894 C CA . VAL A 1 112 ? -6.977 -11.984 -1.884 1 68.12 112 VAL A CA 1
ATOM 895 C C . VAL A 1 112 ? -5.465 -12.141 -2.051 1 68.12 112 VAL A C 1
ATOM 897 O O . VAL A 1 112 ? -5.004 -12.875 -2.932 1 68.12 112 VAL A O 1
ATOM 900 N N . THR A 1 113 ? -4.586 -11.422 -1.136 1 62.56 113 THR A N 1
ATOM 901 C CA . THR A 1 113 ? -3.133 -11.367 -1.245 1 62.56 113 THR A CA 1
ATOM 902 C C . THR A 1 113 ? -2.502 -12.609 -0.621 1 62.56 113 THR A C 1
ATOM 904 O O . THR A 1 113 ? -1.44 -13.062 -1.058 1 62.56 113 THR A O 1
ATOM 907 N N . THR A 1 114 ? -2.924 -12.945 0.704 1 57.38 114 THR A N 1
ATOM 908 C CA . THR A 1 114 ? -2.262 -14.125 1.238 1 57.38 114 THR A CA 1
ATOM 909 C C . THR A 1 114 ? -1.999 -15.148 0.132 1 57.38 114 THR A C 1
ATOM 911 O O . THR A 1 114 ? -0.952 -15.797 0.117 1 57.38 114 THR A O 1
ATOM 914 N N . GLU A 1 115 ? -2.852 -15.125 -0.799 1 50.44 115 GLU A N 1
ATOM 915 C CA . GLU A 1 115 ? -2.686 -16.062 -1.908 1 50.44 115 GLU A CA 1
ATOM 916 C C . GLU A 1 115 ? -1.691 -15.523 -2.936 1 50.44 115 GLU A C 1
ATOM 918 O O . GLU A 1 115 ? -0.97 -16.297 -3.568 1 50.44 115 GLU A O 1
ATOM 923 N N . LEU A 1 116 ? -1.506 -14.188 -2.918 1 49 116 LEU A N 1
ATOM 924 C CA . LEU A 1 116 ? -0.587 -13.586 -3.879 1 49 116 LEU A CA 1
ATOM 925 C C . LEU A 1 116 ? 0.841 -13.594 -3.346 1 49 116 LEU A C 1
ATOM 927 O O . LEU A 1 116 ? 1.793 -13.773 -4.109 1 49 116 LEU A O 1
ATOM 931 N N . GLU A 1 117 ? 1.092 -13.133 -2.043 1 51 117 GLU A N 1
ATOM 932 C CA . GLU A 1 117 ? 2.406 -12.875 -1.465 1 51 117 GLU A CA 1
ATOM 933 C C . GLU A 1 117 ? 3.07 -14.164 -1 1 51 117 GLU A C 1
ATOM 935 O O . GLU A 1 117 ? 4.277 -14.203 -0.764 1 51 117 GLU A O 1
ATOM 940 N N . LYS A 1 118 ? 2.291 -15.141 -0.595 1 46.81 118 LYS A N 1
ATOM 941 C CA . LYS A 1 118 ? 2.998 -16.266 0.016 1 46.81 118 LYS A CA 1
ATOM 942 C C . LYS A 1 118 ? 4.168 -16.719 -0.856 1 46.81 118 LYS A C 1
ATOM 944 O O . LYS A 1 118 ? 5.035 -17.453 -0.4 1 46.81 118 LYS A O 1
ATOM 949 N N . GLU A 1 119 ? 4.035 -16.797 -2.121 1 38.16 119 GLU A N 1
ATOM 950 C CA . GLU A 1 119 ? 5.121 -17.469 -2.828 1 38.16 119 GLU A CA 1
ATOM 951 C C . GLU A 1 119 ? 6.309 -16.531 -3.041 1 38.16 119 GLU A C 1
ATOM 953 O O . GLU A 1 119 ? 7.309 -16.906 -3.65 1 38.16 119 GLU A O 1
ATOM 958 N N . ASN A 1 120 ? 6.234 -15.133 -2.846 1 34.56 120 ASN A N 1
ATOM 959 C CA . ASN A 1 120 ? 7.504 -14.438 -3.02 1 34.56 120 ASN A CA 1
ATOM 960 C C . ASN A 1 120 ? 8.406 -14.594 -1.795 1 34.56 120 ASN A C 1
ATOM 962 O O . ASN A 1 120 ? 7.941 -14.469 -0.66 1 34.56 120 ASN A O 1
ATOM 966 N N . MET B 1 1 ? -23.906 11.945 12.141 1 68.94 1 MET B N 1
ATOM 967 C CA . MET B 1 1 ? -23.703 10.75 12.953 1 68.94 1 MET B CA 1
ATOM 968 C C . MET B 1 1 ? -22.375 10.078 12.633 1 68.94 1 MET B C 1
ATOM 970 O O . MET B 1 1 ? -21.953 10.07 11.477 1 68.94 1 MET B O 1
ATOM 974 N N . THR B 1 2 ? -21.531 9.852 13.602 1 87 2 THR B N 1
ATOM 975 C CA . THR B 1 2 ? -20.203 9.289 13.414 1 87 2 THR B CA 1
ATOM 976 C C . THR B 1 2 ? -20.281 7.781 13.203 1 87 2 THR B C 1
ATOM 978 O O . THR B 1 2 ? -21.078 7.102 13.844 1 87 2 THR B O 1
ATOM 981 N N . VAL B 1 3 ? -19.797 7.375 12.055 1 91 3 VAL B N 1
ATOM 982 C CA . VAL B 1 3 ? -19.703 5.945 11.781 1 91 3 VAL B CA 1
ATOM 983 C C . VAL B 1 3 ? -18.688 5.301 12.719 1 91 3 VAL B C 1
ATOM 985 O O . VAL B 1 3 ? -17.562 5.801 12.867 1 91 3 VAL B O 1
ATOM 988 N N . SER B 1 4 ? -19.031 4.125 13.281 1 94.06 4 SER B N 1
ATOM 989 C CA . SER B 1 4 ? -18.141 3.459 14.227 1 94.06 4 SER B CA 1
ATOM 990 C C . SER B 1 4 ? -17.125 2.584 13.5 1 94.06 4 SER B C 1
ATOM 992 O O . SER B 1 4 ? -17.297 2.26 12.32 1 94.06 4 SER B O 1
ATOM 994 N N . LYS B 1 5 ? -16.141 2.186 14.242 1 91.44 5 LYS B N 1
ATOM 995 C CA . LYS B 1 5 ? -15.125 1.298 13.688 1 91.44 5 LYS B CA 1
ATOM 996 C C . LYS B 1 5 ? -15.719 -0.055 13.312 1 91.44 5 LYS B C 1
ATOM 998 O O . LYS B 1 5 ? -15.367 -0.629 12.281 1 91.44 5 LYS B O 1
ATOM 1003 N N . ASP B 1 6 ? -16.656 -0.514 14.156 1 94.75 6 ASP B N 1
ATOM 1004 C CA . ASP B 1 6 ? -17.297 -1.794 13.883 1 94.75 6 ASP B CA 1
ATOM 1005 C C . ASP B 1 6 ? -18.125 -1.732 12.594 1 94.75 6 ASP B C 1
ATOM 1007 O O . ASP B 1 6 ? -18.109 -2.676 11.805 1 94.75 6 ASP B O 1
ATOM 1011 N N . GLU B 1 7 ? -18.75 -0.678 12.453 1 96.19 7 GLU B N 1
ATOM 1012 C CA . GLU B 1 7 ? -19.578 -0.515 11.266 1 96.19 7 GLU B CA 1
ATOM 1013 C C . GLU B 1 7 ? -18.719 -0.441 10.008 1 96.19 7 GLU B C 1
ATOM 1015 O O . GLU B 1 7 ? -19.062 -1.037 8.977 1 96.19 7 GLU B O 1
ATOM 1020 N N . ILE B 1 8 ? -17.609 0.278 10.094 1 95.94 8 ILE B N 1
ATOM 1021 C CA . ILE B 1 8 ? -16.75 0.434 8.93 1 95.94 8 ILE B CA 1
ATOM 1022 C C . ILE B 1 8 ? -16.078 -0.902 8.602 1 95.94 8 ILE B C 1
ATOM 1024 O O . ILE B 1 8 ? -15.922 -1.25 7.43 1 95.94 8 ILE B O 1
ATOM 1028 N N . MET B 1 9 ? -15.797 -1.707 9.602 1 95.38 9 MET B N 1
ATOM 1029 C CA . MET B 1 9 ? -15.188 -3.018 9.383 1 95.38 9 MET B CA 1
ATOM 1030 C C . MET B 1 9 ? -16.188 -3.975 8.734 1 95.38 9 MET B C 1
ATOM 1032 O O . MET B 1 9 ? -15.797 -4.812 7.918 1 95.38 9 MET B O 1
ATOM 1036 N N . LYS B 1 10 ? -17.422 -3.85 9.125 1 96.56 10 LYS B N 1
ATOM 1037 C CA . LYS B 1 10 ? -18.469 -4.656 8.492 1 96.56 10 LYS B CA 1
ATOM 1038 C C . LYS B 1 10 ? -18.578 -4.34 7.008 1 96.56 10 LYS B C 1
ATOM 1040 O O . LYS B 1 10 ? -18.703 -5.246 6.18 1 96.56 10 LYS B O 1
ATOM 1045 N N . LYS B 1 11 ? -18.516 -3.072 6.648 1 96.31 11 LYS B N 1
ATOM 1046 C CA . LYS B 1 11 ? -18.562 -2.668 5.246 1 96.31 11 LYS B CA 1
ATOM 1047 C C . LYS B 1 11 ? -17.344 -3.174 4.484 1 96.31 11 LYS B C 1
ATOM 1049 O O . LYS B 1 11 ? -17.453 -3.59 3.328 1 96.31 11 LYS B O 1
ATOM 1054 N N . ALA B 1 12 ? -16.188 -3.141 5.168 1 95.75 12 ALA B N 1
ATOM 1055 C CA . ALA B 1 12 ? -14.961 -3.664 4.562 1 95.75 12 ALA B CA 1
ATOM 1056 C C . ALA B 1 12 ? -15.078 -5.16 4.289 1 95.75 12 ALA B C 1
ATOM 1058 O O . ALA B 1 12 ? -14.68 -5.637 3.225 1 95.75 12 ALA B O 1
ATOM 1059 N N . THR B 1 13 ? -15.656 -5.863 5.199 1 95.31 13 THR B N 1
ATOM 1060 C CA . THR B 1 13 ? -15.859 -7.297 5.047 1 95.31 13 THR B CA 1
ATOM 1061 C C . THR B 1 13 ? -16.812 -7.59 3.887 1 95.31 13 THR B C 1
ATOM 1063 O O . THR B 1 13 ? -16.578 -8.523 3.111 1 95.31 13 THR B O 1
ATOM 1066 N N . GLU B 1 14 ? -17.828 -6.789 3.824 1 95.56 14 GLU B N 1
ATOM 1067 C CA . GLU B 1 14 ? -18.766 -6.949 2.721 1 95.56 14 GLU B CA 1
ATOM 1068 C C . GLU B 1 14 ? -18.078 -6.734 1.375 1 95.56 14 GLU B C 1
ATOM 1070 O O . GLU B 1 14 ? -18.344 -7.457 0.413 1 95.56 14 GLU B O 1
ATOM 1075 N N . LEU B 1 15 ? -17.234 -5.754 1.321 1 96 15 LEU B N 1
ATOM 1076 C CA . LEU B 1 15 ? -16.484 -5.5 0.095 1 96 15 LEU B CA 1
ATOM 1077 C C . LEU B 1 15 ? -15.547 -6.656 -0.217 1 96 15 LEU B C 1
ATOM 1079 O O . LEU B 1 15 ? -15.445 -7.094 -1.366 1 96 15 LEU B O 1
ATOM 1083 N N . ARG B 1 16 ? -14.883 -7.172 0.798 1 94.69 16 ARG B N 1
ATOM 1084 C CA . ARG B 1 16 ? -14.008 -8.328 0.634 1 94.69 16 ARG B CA 1
ATOM 1085 C C . ARG B 1 16 ? -14.766 -9.516 0.05 1 94.69 16 ARG B C 1
ATOM 1087 O O . ARG B 1 16 ? -14.297 -10.156 -0.892 1 94.69 16 ARG B O 1
ATOM 1094 N N . ASP B 1 17 ? -15.977 -9.789 0.58 1 93.81 17 ASP B N 1
ATOM 1095 C CA . ASP B 1 17 ? -16.781 -10.914 0.124 1 93.81 17 ASP B CA 1
ATOM 1096 C C . ASP B 1 17 ? -17.234 -10.727 -1.324 1 93.81 17 ASP B C 1
ATOM 1098 O O . ASP B 1 17 ? -17.25 -11.68 -2.105 1 93.81 17 ASP B O 1
ATOM 1102 N N . ALA B 1 18 ? -17.562 -9.484 -1.643 1 94.12 18 ALA B N 1
ATOM 1103 C CA . ALA B 1 18 ? -17.953 -9.188 -3.016 1 94.12 18 ALA B CA 1
ATOM 1104 C C . ALA B 1 18 ? -16.781 -9.344 -3.977 1 94.12 18 ALA B C 1
ATOM 1106 O O . ALA B 1 18 ? -16.938 -9.836 -5.098 1 94.12 18 ALA B O 1
ATOM 1107 N N . LEU B 1 19 ? -15.602 -8.938 -3.562 1 93.62 19 LEU B N 1
ATOM 1108 C CA . LEU B 1 19 ? -14.391 -9.047 -4.363 1 93.62 19 LEU B CA 1
ATOM 1109 C C . LEU B 1 19 ? -14.109 -10.5 -4.738 1 93.62 19 LEU B C 1
ATOM 1111 O O . LEU B 1 19 ? -13.688 -10.781 -5.859 1 93.62 19 LEU B O 1
ATOM 1115 N N . GLN B 1 20 ? -14.406 -11.445 -3.826 1 92 20 GLN B N 1
ATOM 1116 C CA . GLN B 1 20 ? -14.172 -12.867 -4.047 1 92 20 GLN B CA 1
ATOM 1117 C C . GLN B 1 20 ? -15.078 -13.406 -5.156 1 92 20 GLN B C 1
ATOM 1119 O O . GLN B 1 20 ? -14.805 -14.461 -5.727 1 92 20 GLN B O 1
ATOM 1124 N N . GLN B 1 21 ? -16.094 -12.656 -5.465 1 93.94 21 GLN B N 1
ATOM 1125 C CA . GLN B 1 21 ? -17.078 -13.125 -6.441 1 93.94 21 GLN B CA 1
ATOM 1126 C C . GLN B 1 21 ? -16.875 -12.445 -7.793 1 93.94 21 GLN B C 1
ATOM 1128 O O . GLN B 1 21 ? -17.703 -12.602 -8.695 1 93.94 21 GLN B O 1
ATOM 1133 N N . THR B 1 22 ? -15.797 -11.641 -7.879 1 95.19 22 THR B N 1
ATOM 1134 C CA . THR B 1 22 ? -15.469 -11.055 -9.172 1 95.19 22 THR B CA 1
ATOM 1135 C C . THR B 1 22 ? -14.766 -12.078 -10.062 1 95.19 22 THR B C 1
ATOM 1137 O O . THR B 1 22 ? -14.164 -13.031 -9.57 1 95.19 22 THR B O 1
ATOM 1140 N N . GLU B 1 23 ? -14.859 -11.836 -11.375 1 94.62 23 GLU B N 1
ATOM 1141 C CA . GLU B 1 23 ? -14.18 -12.711 -12.32 1 94.62 23 GLU B CA 1
ATOM 1142 C C . GLU B 1 23 ? -12.664 -12.703 -12.094 1 94.62 23 GLU B C 1
ATOM 1144 O O . GLU B 1 23 ? -12.023 -13.758 -12.133 1 94.62 23 GLU B O 1
ATOM 1149 N N . GLU B 1 24 ? -12.148 -11.508 -11.836 1 95 24 GLU B N 1
ATOM 1150 C CA . GLU B 1 24 ? -10.711 -11.352 -11.664 1 95 24 GLU B CA 1
ATOM 1151 C C . GLU B 1 24 ? -10.203 -12.188 -10.492 1 95 24 GLU B C 1
ATOM 1153 O O . GLU B 1 24 ? -9.219 -12.922 -10.625 1 95 24 GLU B O 1
ATOM 1158 N N . VAL B 1 25 ? -10.859 -12.18 -9.398 1 93.38 25 VAL B N 1
ATOM 1159 C CA . VAL B 1 25 ? -10.414 -12.883 -8.203 1 93.38 25 VAL B CA 1
ATOM 1160 C C . VAL B 1 25 ? -10.703 -14.375 -8.336 1 93.38 25 VAL B C 1
ATOM 1162 O O . VAL B 1 25 ? -9.898 -15.211 -7.926 1 93.38 25 VAL B O 1
ATOM 1165 N N . SER B 1 26 ? -11.781 -14.703 -8.922 1 93.62 26 SER B N 1
ATOM 1166 C CA . SER B 1 26 ? -12.125 -16.094 -9.148 1 93.62 26 SER B CA 1
ATOM 1167 C C . SER B 1 26 ? -11.117 -16.781 -10.07 1 93.62 26 SER B C 1
ATOM 1169 O O . SER B 1 26 ? -10.672 -17.891 -9.789 1 93.62 26 SER B O 1
ATOM 1171 N N . PHE B 1 27 ? -10.742 -16.078 -11.117 1 93.44 27 PHE B N 1
ATOM 1172 C CA . PHE B 1 27 ? -9.758 -16.625 -12.039 1 93.44 27 PHE B CA 1
ATOM 1173 C C . PHE B 1 27 ? -8.406 -16.797 -11.367 1 93.44 27 PHE B C 1
ATOM 1175 O O . PHE B 1 27 ? -7.695 -17.766 -11.609 1 93.44 27 PHE B O 1
ATOM 1182 N N . TYR B 1 28 ? -8.055 -15.883 -10.633 1 94.81 28 TYR B N 1
ATOM 1183 C CA . TYR B 1 28 ? -6.805 -15.953 -9.891 1 94.81 28 TYR B CA 1
ATOM 1184 C C . TYR B 1 28 ? -6.781 -17.172 -8.984 1 94.81 28 TYR B C 1
ATOM 1186 O O . TYR B 1 28 ? -5.801 -17.922 -8.969 1 94.81 28 TYR B O 1
ATOM 1194 N N . ARG B 1 29 ? -7.812 -17.375 -8.242 1 91.44 29 ARG B N 1
ATOM 1195 C CA . ARG B 1 29 ? -7.906 -18.516 -7.332 1 91.44 29 ARG B CA 1
ATOM 1196 C C . ARG B 1 29 ? -7.828 -19.828 -8.094 1 91.44 29 ARG B C 1
ATOM 1198 O O . ARG B 1 29 ? -7.156 -20.766 -7.656 1 91.44 29 ARG B O 1
ATOM 1205 N N . LEU B 1 30 ? -8.539 -19.875 -9.164 1 93.44 30 LEU B N 1
ATOM 1206 C CA . LEU B 1 30 ? -8.531 -21.078 -9.984 1 93.44 30 LEU B CA 1
ATOM 1207 C C . LEU B 1 30 ? -7.129 -21.359 -10.523 1 93.44 30 LEU B C 1
ATOM 1209 O O . LEU B 1 30 ? -6.656 -22.5 -10.469 1 93.44 30 LEU B O 1
ATOM 1213 N N . ALA B 1 31 ? -6.512 -20.312 -11.047 1 93.56 31 ALA B N 1
ATOM 1214 C CA . ALA B 1 31 ? -5.152 -20.469 -11.562 1 93.56 31 ALA B CA 1
ATOM 1215 C C . ALA B 1 31 ? -4.195 -20.906 -10.461 1 93.56 31 ALA B C 1
ATOM 1217 O O . ALA B 1 31 ? -3.316 -21.75 -10.695 1 93.56 31 ALA B O 1
ATOM 1218 N N . GLU B 1 32 ? -4.398 -20.375 -9.367 1 91.75 32 GLU B N 1
ATOM 1219 C CA . GLU B 1 32 ? -3.576 -20.75 -8.219 1 91.75 32 GLU B CA 1
ATOM 1220 C C . GLU B 1 32 ? -3.754 -22.219 -7.871 1 91.75 32 GLU B C 1
ATOM 1222 O O . GLU B 1 32 ? -2.775 -22.922 -7.613 1 91.75 32 GLU B O 1
ATOM 1227 N N . GLU B 1 33 ? -4.941 -22.672 -7.805 1 92.5 33 GLU B N 1
ATOM 1228 C CA . GLU B 1 33 ? -5.223 -24.078 -7.527 1 92.5 33 GLU B CA 1
ATOM 1229 C C . GLU B 1 33 ? -4.555 -25 -8.555 1 92.5 33 GLU B C 1
ATOM 1231 O O . GLU B 1 33 ? -4 -26.031 -8.195 1 92.5 33 GLU B O 1
ATOM 1236 N N . ARG B 1 34 ? -4.559 -24.562 -9.781 1 93.94 34 ARG B N 1
ATOM 1237 C CA . ARG B 1 34 ? -3.992 -25.359 -10.875 1 93.94 34 ARG B CA 1
ATOM 1238 C C . ARG B 1 34 ? -2.477 -25.453 -10.742 1 93.94 34 ARG B C 1
ATOM 1240 O O . ARG B 1 34 ? -1.904 -26.531 -10.914 1 93.94 34 ARG B O 1
ATOM 1247 N N . ILE B 1 35 ? -1.882 -24.328 -10.383 1 91.31 35 ILE B N 1
ATOM 1248 C CA . ILE B 1 35 ? -0.431 -24.328 -10.234 1 91.31 35 ILE B CA 1
ATOM 1249 C C . ILE B 1 35 ? -0.038 -25.203 -9.047 1 91.31 35 ILE B C 1
ATOM 1251 O O . ILE B 1 35 ? 0.951 -25.938 -9.109 1 91.31 35 ILE B O 1
ATOM 1255 N N . ASN B 1 36 ? -0.886 -25.219 -8.055 1 88.88 36 ASN B N 1
ATOM 1256 C CA . ASN B 1 36 ? -0.59 -25.984 -6.855 1 88.88 36 ASN B CA 1
ATOM 1257 C C . ASN B 1 36 ? -0.78 -27.484 -7.09 1 88.88 36 ASN B C 1
ATOM 1259 O O . ASN B 1 36 ? -0.111 -28.312 -6.461 1 88.88 36 ASN B O 1
ATOM 1263 N N . ALA B 1 37 ? -1.568 -27.781 -8.008 1 92.5 37 ALA B N 1
ATOM 1264 C CA . ALA B 1 37 ? -1.876 -29.188 -8.297 1 92.5 37 ALA B CA 1
ATOM 1265 C C . ALA B 1 37 ? -0.971 -29.734 -9.398 1 92.5 37 ALA B C 1
ATOM 1267 O O . ALA B 1 37 ? -0.985 -30.922 -9.688 1 92.5 37 ALA B O 1
ATOM 1268 N N . ASN B 1 38 ? -0.19 -28.859 -9.953 1 94.88 38 ASN B N 1
ATOM 1269 C CA . ASN B 1 38 ? 0.619 -29.281 -11.094 1 94.88 38 ASN B CA 1
ATOM 1270 C C . ASN B 1 38 ? 1.936 -29.906 -10.648 1 94.88 38 ASN B C 1
ATOM 1272 O O . ASN B 1 38 ? 2.777 -29.234 -10.047 1 94.88 38 ASN B O 1
ATOM 1276 N N . SER B 1 39 ? 2.174 -31.125 -10.992 1 94.19 39 SER B N 1
ATOM 1277 C CA . SER B 1 39 ? 3.326 -31.891 -10.523 1 94.19 39 SER B CA 1
ATOM 1278 C C . SER B 1 39 ? 4.629 -31.297 -11.055 1 94.19 39 SER B C 1
ATOM 1280 O O . SER B 1 39 ? 5.645 -31.297 -10.359 1 94.19 39 SER B O 1
ATOM 1282 N N . LYS B 1 40 ? 4.609 -30.844 -12.32 1 94.88 40 LYS B N 1
ATOM 1283 C CA . LYS B 1 40 ? 5.816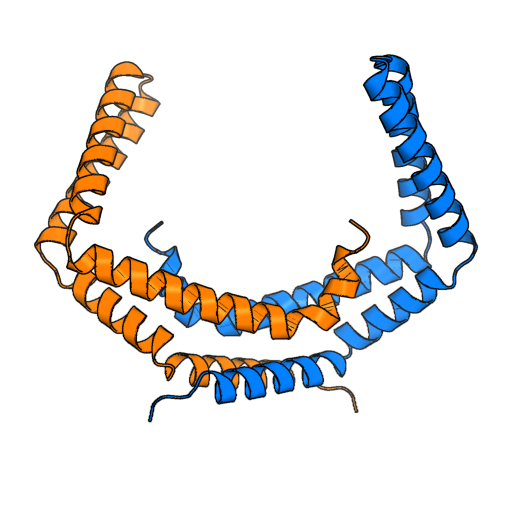 -30.266 -12.898 1 94.88 40 LYS B CA 1
ATOM 1284 C C . LYS B 1 40 ? 6.238 -29.016 -12.141 1 94.88 40 LYS B C 1
ATOM 1286 O O . LYS B 1 40 ? 7.418 -28.844 -11.82 1 94.88 40 LYS B O 1
ATOM 1291 N N . VAL B 1 41 ? 5.316 -28.203 -11.875 1 95.44 41 VAL B N 1
ATOM 1292 C CA . VAL B 1 41 ? 5.582 -26.984 -11.117 1 95.44 41 VAL B CA 1
ATOM 1293 C C . VAL B 1 41 ? 6.078 -27.344 -9.719 1 95.44 41 VAL B C 1
ATOM 1295 O O . VAL B 1 41 ? 7.082 -26.797 -9.258 1 95.44 41 VAL B O 1
ATOM 1298 N N . ALA B 1 42 ? 5.484 -28.25 -9.117 1 94.56 42 ALA B N 1
ATOM 1299 C CA . ALA B 1 42 ? 5.852 -28.672 -7.766 1 94.56 42 ALA B CA 1
ATOM 1300 C C . ALA B 1 42 ? 7.297 -29.156 -7.715 1 94.56 42 ALA B C 1
ATOM 1302 O O . ALA B 1 42 ? 8.047 -28.812 -6.801 1 94.56 42 ALA B O 1
ATOM 1303 N N . ALA B 1 43 ? 7.625 -29.938 -8.609 1 96.31 43 ALA B N 1
ATOM 1304 C CA . ALA B 1 43 ? 8.977 -30.484 -8.672 1 96.31 43 ALA B CA 1
ATOM 1305 C C . ALA B 1 43 ? 10.016 -29.375 -8.82 1 96.31 43 ALA B C 1
ATOM 1307 O O . ALA B 1 43 ? 11.047 -29.375 -8.148 1 96.31 43 ALA B O 1
ATOM 1308 N N . LYS B 1 44 ? 9.734 -28.469 -9.672 1 96.75 44 LYS B N 1
ATOM 1309 C CA . LYS B 1 44 ? 10.672 -27.375 -9.922 1 96.75 44 LYS B CA 1
ATOM 1310 C C . LYS B 1 44 ? 10.75 -26.438 -8.727 1 96.75 44 LYS B C 1
ATOM 1312 O O . LYS B 1 44 ? 11.828 -25.938 -8.391 1 96.75 44 LYS B O 1
ATOM 1317 N N . VAL B 1 45 ? 9.664 -26.25 -8.102 1 94.88 45 VAL B N 1
ATOM 1318 C CA . VAL B 1 45 ? 9.641 -25.438 -6.891 1 94.88 45 VAL B CA 1
ATOM 1319 C C . VAL B 1 45 ? 10.469 -26.109 -5.801 1 94.88 45 VAL B C 1
ATOM 1321 O O . VAL B 1 45 ? 11.234 -25.438 -5.094 1 94.88 45 VAL B O 1
ATOM 1324 N N . SER B 1 46 ? 10.383 -27.391 -5.707 1 96.31 46 SER B N 1
ATOM 1325 C CA . SER B 1 46 ? 11.195 -28.141 -4.75 1 96.31 46 SER B CA 1
ATOM 1326 C C . SER B 1 46 ? 12.68 -27.984 -5.051 1 96.31 46 SER B C 1
ATOM 1328 O O . SER B 1 46 ? 13.492 -27.828 -4.137 1 96.31 46 SER B O 1
ATOM 1330 N N . LYS B 1 47 ? 12.969 -28.094 -6.258 1 97.5 47 LYS B N 1
ATOM 1331 C CA . LYS B 1 47 ? 14.352 -27.906 -6.684 1 97.5 47 LYS B CA 1
ATOM 1332 C C . LYS B 1 47 ? 14.867 -26.531 -6.285 1 97.5 47 LYS B C 1
ATOM 1334 O O . LYS B 1 47 ? 16 -26.391 -5.805 1 97.5 47 LYS B O 1
ATOM 1339 N N . ILE B 1 48 ? 14.102 -25.5 -6.441 1 97.06 48 ILE B N 1
ATOM 1340 C CA . ILE B 1 48 ? 14.484 -24.141 -6.062 1 97.06 48 ILE B CA 1
ATOM 1341 C C . ILE B 1 48 ? 14.75 -24.078 -4.562 1 97.06 48 ILE B C 1
ATOM 1343 O O . ILE B 1 48 ? 15.75 -23.516 -4.125 1 97.06 48 ILE B O 1
ATOM 1347 N N . LYS B 1 49 ? 13.914 -24.703 -3.838 1 96.81 49 LYS B N 1
ATOM 1348 C CA . LYS B 1 49 ? 14.078 -24.688 -2.387 1 96.81 49 LYS B CA 1
ATOM 1349 C C . LYS B 1 49 ? 15.398 -25.344 -1.977 1 96.81 49 LYS B C 1
ATOM 1351 O O . LYS B 1 49 ? 16.094 -24.844 -1.085 1 96.81 49 LYS B O 1
ATOM 1356 N N . LEU B 1 50 ? 15.641 -26.453 -2.602 1 97.44 50 LEU B N 1
ATOM 1357 C CA . LEU B 1 50 ? 16.891 -27.141 -2.328 1 97.44 50 LEU B CA 1
ATOM 1358 C C . LEU B 1 50 ? 18.094 -26.25 -2.658 1 97.44 50 LEU B C 1
ATOM 1360 O O . LEU B 1 50 ? 19.016 -26.141 -1.86 1 97.44 50 LEU B O 1
ATOM 1364 N N . LEU B 1 51 ? 17.984 -25.641 -3.787 1 98.06 51 LEU B N 1
ATOM 1365 C CA . LEU B 1 51 ? 19.078 -24.781 -4.227 1 98.06 51 LEU B CA 1
ATOM 1366 C C . LEU B 1 51 ? 19.219 -23.562 -3.305 1 98.06 51 LEU B C 1
ATOM 1368 O O . LEU B 1 51 ? 20.328 -23.094 -3.059 1 98.06 51 LEU B O 1
ATOM 1372 N N . GLN B 1 52 ? 18.141 -23.047 -2.852 1 97.25 52 GLN B N 1
ATOM 1373 C CA . GLN B 1 52 ? 18.156 -21.938 -1.915 1 97.25 52 GLN B CA 1
ATOM 1374 C C . GLN B 1 52 ? 18.844 -22.312 -0.608 1 97.25 52 GLN B C 1
ATOM 1376 O O . GLN B 1 52 ? 19.625 -21.531 -0.064 1 97.25 52 GLN B O 1
ATOM 1381 N N . LYS B 1 53 ? 18.625 -23.438 -0.127 1 97.69 53 LYS B N 1
ATOM 1382 C CA . LYS B 1 53 ? 19.312 -23.922 1.075 1 97.69 53 LYS B CA 1
ATOM 1383 C C . LYS B 1 53 ? 20.812 -24.047 0.846 1 97.69 53 LYS B C 1
ATOM 1385 O O . LYS B 1 53 ? 21.609 -23.656 1.704 1 97.69 53 LYS B O 1
ATOM 1390 N N . GLU B 1 54 ? 21.062 -24.594 -0.241 1 97.62 54 GLU B N 1
ATOM 1391 C CA . GLU B 1 54 ? 22.484 -24.719 -0.596 1 97.62 54 GLU B CA 1
ATOM 1392 C C . GLU B 1 54 ? 23.156 -23.359 -0.667 1 97.62 54 GLU B C 1
ATOM 1394 O O . GLU B 1 54 ? 24.266 -23.172 -0.161 1 97.62 54 GLU B O 1
ATOM 1399 N N . ALA B 1 55 ? 22.547 -22.359 -1.273 1 97.25 55 ALA B N 1
ATOM 1400 C CA . ALA B 1 55 ? 23.094 -21.016 -1.411 1 97.25 55 ALA B CA 1
ATOM 1401 C C . ALA B 1 55 ? 23.359 -20.391 -0.045 1 97.25 55 ALA B C 1
ATOM 1403 O O . ALA B 1 55 ? 24.375 -19.734 0.16 1 97.25 55 ALA B O 1
ATOM 1404 N N . VAL B 1 56 ? 22.484 -20.625 0.904 1 96.44 56 VAL B N 1
ATOM 1405 C CA . VAL B 1 56 ? 22.594 -20.109 2.258 1 96.44 56 VAL B CA 1
ATOM 1406 C C . VAL B 1 56 ? 23.812 -20.719 2.947 1 96.44 56 VAL B C 1
ATOM 1408 O O . VAL B 1 56 ? 24.578 -20.016 3.613 1 96.44 56 VAL B O 1
ATOM 1411 N N . ASN B 1 57 ? 23.891 -22.016 2.719 1 96.19 57 ASN B N 1
ATOM 1412 C CA . ASN B 1 57 ? 25.047 -22.719 3.279 1 96.19 57 ASN B CA 1
ATOM 1413 C C . ASN B 1 57 ? 26.359 -22.188 2.713 1 96.19 57 ASN B C 1
ATOM 1415 O O . ASN B 1 57 ? 27.312 -21.953 3.457 1 96.19 57 ASN B O 1
ATOM 1419 N N . LEU B 1 58 ? 26.406 -22 1.502 1 97.62 58 LEU B N 1
ATOM 1420 C CA . LEU B 1 58 ? 27.609 -21.516 0.833 1 97.62 58 LEU B CA 1
ATOM 1421 C C . LEU B 1 58 ? 27.953 -20.109 1.311 1 97.62 58 LEU B C 1
ATOM 1423 O O . LEU B 1 58 ? 29.141 -19.781 1.455 1 97.62 58 LEU B O 1
ATOM 1427 N N . GLU B 1 59 ? 26.938 -19.297 1.549 1 94.81 59 GLU B N 1
ATOM 1428 C CA . GLU B 1 59 ? 27.141 -17.953 2.066 1 94.81 59 GLU B CA 1
ATOM 1429 C C . GLU B 1 59 ? 27.781 -17.984 3.453 1 94.81 59 GLU B C 1
ATOM 1431 O O . GLU B 1 59 ? 28.703 -17.234 3.73 1 94.81 59 GLU B O 1
ATOM 1436 N N . HIS B 1 60 ? 27.344 -18.875 4.199 1 95.5 60 HIS B N 1
ATOM 1437 C CA . HIS B 1 60 ? 27.891 -19.031 5.547 1 95.5 60 HIS B CA 1
ATOM 1438 C C . HIS B 1 60 ? 29.359 -19.406 5.512 1 95.5 60 HIS B C 1
ATOM 1440 O O . HIS B 1 60 ? 30.141 -18.953 6.359 1 95.5 60 HIS B O 1
ATOM 1446 N N . TYR B 1 61 ? 29.719 -20.125 4.523 1 96.44 61 TYR B N 1
ATOM 1447 C CA . TYR B 1 61 ? 31.094 -20.594 4.391 1 96.44 61 TYR B CA 1
ATOM 1448 C C . TYR B 1 61 ? 31.906 -19.656 3.512 1 96.44 61 TYR B C 1
ATOM 1450 O O . TYR B 1 61 ? 33.031 -19.969 3.143 1 96.44 61 TYR B O 1
ATOM 1458 N N . GLN B 1 62 ? 31.297 -18.625 3.135 1 95.5 62 GLN B N 1
ATOM 1459 C CA . GLN B 1 62 ? 31.938 -17.562 2.363 1 95.5 62 GLN B CA 1
ATOM 1460 C C . GLN B 1 62 ? 32.438 -18.078 1.026 1 95.5 62 GLN B C 1
ATOM 1462 O O . GLN B 1 62 ? 33.531 -17.688 0.565 1 95.5 62 GLN B O 1
ATOM 1467 N N . LYS B 1 63 ? 31.891 -19.094 0.5 1 95.12 63 LYS B N 1
ATOM 1468 C CA . LYS B 1 63 ? 32.188 -19.609 -0.832 1 95.12 63 LYS B CA 1
ATOM 1469 C C . LYS B 1 63 ? 31.422 -18.828 -1.903 1 95.12 63 LYS B C 1
ATOM 1471 O O . LYS B 1 63 ? 30.5 -19.359 -2.523 1 95.12 63 LYS B O 1
ATOM 1476 N N . LEU B 1 64 ? 31.812 -17.734 -2.215 1 95.31 64 LEU B N 1
ATOM 1477 C CA . LEU B 1 64 ? 31.078 -16.719 -2.967 1 95.31 64 LEU B CA 1
ATOM 1478 C C . LEU B 1 64 ? 30.875 -17.156 -4.414 1 95.31 64 LEU B C 1
ATOM 1480 O O . LEU B 1 64 ? 29.812 -16.969 -4.988 1 95.31 64 LEU B O 1
ATOM 1484 N N . GLU B 1 65 ? 31.969 -17.719 -5.004 1 96.31 65 GLU B N 1
ATOM 1485 C CA . GLU B 1 65 ? 31.844 -18.141 -6.398 1 96.31 65 GLU B CA 1
ATOM 1486 C C . GLU B 1 65 ? 30.844 -19.281 -6.551 1 96.31 65 GLU B C 1
ATOM 1488 O O . GLU B 1 65 ? 30.016 -19.266 -7.461 1 96.31 65 GLU B O 1
ATOM 1493 N N . ALA B 1 66 ? 30.844 -20.188 -5.695 1 96.62 66 ALA B N 1
ATOM 1494 C CA . ALA B 1 66 ? 29.922 -21.312 -5.719 1 96.62 66 ALA B CA 1
ATOM 1495 C C . ALA B 1 66 ? 28.5 -20.859 -5.434 1 96.62 66 ALA B C 1
ATOM 1497 O O . ALA B 1 66 ? 27.547 -21.375 -6.02 1 96.62 66 ALA B O 1
ATOM 1498 N N . MET B 1 67 ? 28.344 -19.891 -4.543 1 97.81 67 MET B N 1
ATOM 1499 C CA . MET B 1 67 ? 27.031 -19.312 -4.246 1 97.81 67 MET B CA 1
ATOM 1500 C C . MET B 1 67 ? 26.422 -18.672 -5.488 1 97.81 67 MET B C 1
ATOM 1502 O O . MET B 1 67 ? 25.234 -18.844 -5.773 1 97.81 67 MET B O 1
ATOM 1506 N N . LYS B 1 68 ? 27.25 -17.938 -6.141 1 97.25 68 LYS B N 1
ATOM 1507 C CA . LYS B 1 68 ? 26.781 -17.281 -7.352 1 97.25 68 LYS B CA 1
ATOM 1508 C C . LYS B 1 68 ? 26.312 -18.297 -8.391 1 97.25 68 LYS B C 1
ATOM 1510 O O . LYS B 1 68 ? 25.297 -18.078 -9.055 1 97.25 68 LYS B O 1
ATOM 1515 N N . GLN B 1 69 ? 27.016 -19.391 -8.477 1 97.81 69 GLN B N 1
ATOM 1516 C CA . GLN B 1 69 ? 26.625 -20.438 -9.414 1 97.81 69 GLN B CA 1
ATOM 1517 C C . GLN B 1 69 ? 25.281 -21.047 -9.039 1 97.81 69 GLN B C 1
ATOM 1519 O O . GLN B 1 69 ? 24.438 -21.297 -9.898 1 97.81 69 GLN B O 1
ATOM 1524 N N . THR B 1 70 ? 25.078 -21.203 -7.797 1 98.25 70 THR B N 1
ATOM 1525 C CA . THR B 1 70 ? 23.828 -21.75 -7.305 1 98.25 70 THR B CA 1
ATOM 1526 C C . THR B 1 70 ? 22.672 -20.781 -7.57 1 98.25 70 THR B C 1
ATOM 1528 O O . THR B 1 70 ? 21.578 -21.203 -7.969 1 98.25 70 THR B O 1
ATOM 1531 N N . GLU B 1 71 ? 22.953 -19.531 -7.434 1 97.44 71 GLU B N 1
ATOM 1532 C CA . GLU B 1 71 ? 21.938 -18.516 -7.699 1 97.44 71 GLU B CA 1
ATOM 1533 C C . GLU B 1 71 ? 21.562 -18.5 -9.18 1 97.44 71 GLU B C 1
ATOM 1535 O O . GLU B 1 71 ? 20.391 -18.312 -9.523 1 97.44 71 GLU B O 1
ATOM 1540 N N . ASN B 1 72 ? 22.578 -18.719 -9.961 1 98.25 72 ASN B N 1
ATOM 1541 C CA . ASN B 1 72 ? 22.312 -18.797 -11.391 1 98.25 72 ASN B CA 1
ATOM 1542 C C . ASN B 1 72 ? 21.422 -19.984 -11.727 1 98.25 72 ASN B C 1
ATOM 1544 O O . ASN B 1 72 ? 20.531 -19.891 -12.578 1 98.25 72 ASN B O 1
ATOM 1548 N N . GLN B 1 73 ? 21.609 -21.078 -11.109 1 98.19 73 GLN B N 1
ATOM 1549 C CA . GLN B 1 73 ? 20.766 -22.266 -11.289 1 98.19 73 GLN B CA 1
ATOM 1550 C C . GLN B 1 73 ? 19.328 -21.984 -10.859 1 98.19 73 GLN B C 1
ATOM 1552 O O . GLN B 1 73 ? 18.391 -22.406 -11.531 1 98.19 73 GLN B O 1
ATOM 1557 N N . ILE B 1 74 ? 19.219 -21.312 -9.742 1 98 74 ILE B N 1
ATOM 1558 C CA . ILE B 1 74 ? 17.891 -20.938 -9.242 1 98 74 ILE B CA 1
ATOM 1559 C C . ILE B 1 74 ? 17.156 -20.109 -10.289 1 98 74 ILE B C 1
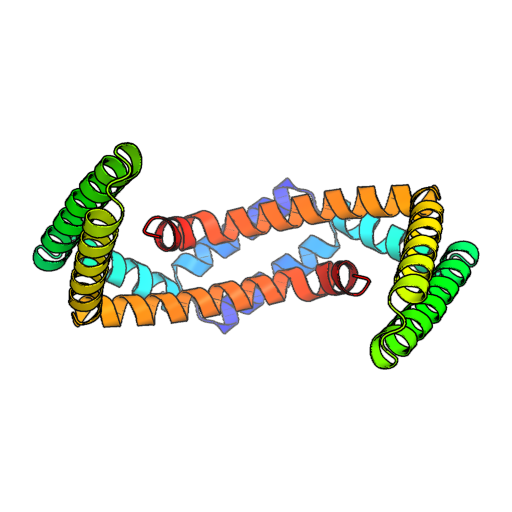ATOM 1561 O O . ILE B 1 74 ? 15.992 -20.359 -10.594 1 98 74 ILE B O 1
ATOM 1565 N N . ASP B 1 75 ? 17.906 -19.172 -10.891 1 97.94 75 ASP B N 1
ATOM 1566 C CA . ASP B 1 75 ? 17.312 -18.297 -11.898 1 97.94 75 ASP B CA 1
ATOM 1567 C C . ASP B 1 75 ? 16.859 -19.094 -13.117 1 97.94 75 ASP B C 1
ATOM 1569 O O . ASP B 1 75 ? 15.805 -18.828 -13.688 1 97.94 75 ASP B O 1
ATOM 1573 N N . ASN B 1 76 ? 17.641 -20.016 -13.445 1 98.19 76 ASN B N 1
ATOM 1574 C CA . ASN B 1 76 ? 17.312 -20.859 -14.594 1 98.19 76 ASN B CA 1
ATOM 1575 C C . ASN B 1 76 ? 16.062 -21.688 -14.336 1 98.19 76 ASN B C 1
ATOM 1577 O O . ASN B 1 76 ? 15.188 -21.797 -15.203 1 98.19 76 ASN B O 1
ATOM 1581 N N . VAL B 1 77 ? 15.945 -22.203 -13.172 1 97.69 77 VAL B N 1
ATOM 1582 C CA . VAL B 1 77 ? 14.789 -23.016 -12.82 1 97.69 77 VAL B CA 1
ATOM 1583 C C . VAL B 1 77 ? 13.539 -22.141 -12.766 1 97.69 77 VAL B C 1
ATOM 1585 O O . VAL B 1 77 ? 12.469 -22.547 -13.227 1 97.69 77 VAL B O 1
ATOM 1588 N N . ARG B 1 78 ? 13.734 -20.969 -12.266 1 96.88 78 ARG B N 1
ATOM 1589 C CA . ARG B 1 78 ? 12.625 -20.016 -12.227 1 96.88 78 ARG B CA 1
ATOM 1590 C C . ARG B 1 78 ? 12.141 -19.672 -13.633 1 96.88 78 ARG B C 1
ATOM 1592 O O . ARG B 1 78 ? 10.938 -19.609 -13.883 1 96.88 78 ARG B O 1
ATOM 1599 N N . ALA B 1 79 ? 13.07 -19.438 -14.469 1 96.88 79 ALA B N 1
ATOM 1600 C CA . ALA B 1 79 ? 12.719 -19.125 -15.852 1 96.88 79 ALA B CA 1
ATOM 1601 C C . ALA B 1 79 ? 11.969 -20.281 -16.5 1 96.88 79 ALA B C 1
ATOM 1603 O O . ALA B 1 79 ? 11.023 -20.062 -17.266 1 96.88 79 ALA B O 1
ATOM 1604 N N . ASP B 1 80 ? 12.328 -21.484 -16.172 1 96.88 80 ASP B N 1
ATOM 1605 C CA . ASP B 1 80 ? 11.641 -22.672 -16.672 1 96.88 80 ASP B CA 1
ATOM 1606 C C . ASP B 1 80 ? 10.188 -22.703 -16.188 1 96.88 80 ASP B C 1
ATOM 1608 O O . ASP B 1 80 ? 9.273 -23 -16.953 1 96.88 80 ASP B O 1
ATOM 1612 N N . ILE B 1 81 ? 10.07 -22.406 -14.961 1 96.06 81 ILE B N 1
ATOM 1613 C CA . ILE B 1 81 ? 8.742 -22.391 -14.359 1 96.06 81 ILE B CA 1
ATOM 1614 C C . ILE B 1 81 ? 7.883 -21.328 -15.039 1 96.06 81 ILE B C 1
ATOM 1616 O O . ILE B 1 81 ? 6.73 -21.594 -15.398 1 96.06 81 ILE B O 1
ATOM 1620 N N . ASP B 1 82 ? 8.492 -20.172 -15.32 1 94.94 82 ASP B N 1
ATOM 1621 C CA . ASP B 1 82 ? 7.777 -19.031 -15.891 1 94.94 82 ASP B CA 1
ATOM 1622 C C . ASP B 1 82 ? 7.336 -19.328 -17.312 1 94.94 82 ASP B C 1
ATOM 1624 O O . ASP B 1 82 ? 6.383 -18.719 -17.812 1 94.94 82 ASP B O 1
ATOM 1628 N N . SER B 1 83 ? 8.039 -20.219 -17.891 1 95.5 83 SER B N 1
ATOM 1629 C CA . SER B 1 83 ? 7.766 -20.5 -19.297 1 95.5 83 SER B CA 1
ATOM 1630 C C . SER B 1 83 ? 6.621 -21.5 -19.453 1 95.5 83 SER B C 1
ATOM 1632 O O . SER B 1 83 ? 6.109 -21.703 -20.562 1 95.5 83 SER B O 1
ATOM 1634 N N . LEU B 1 84 ? 6.184 -22.047 -18.328 1 95.62 84 LEU B N 1
ATOM 1635 C CA . LEU B 1 84 ? 5.07 -22.984 -18.391 1 95.62 84 LEU B CA 1
ATOM 1636 C C . LEU B 1 84 ? 3.756 -22.25 -18.641 1 95.62 84 LEU B C 1
ATOM 1638 O O . LEU B 1 84 ? 3.488 -21.219 -18.031 1 95.62 84 LEU B O 1
ATOM 1642 N N . PRO B 1 85 ? 2.885 -22.781 -19.516 1 96.81 85 PRO B N 1
ATOM 1643 C CA . PRO B 1 85 ? 1.605 -22.141 -19.859 1 96.81 85 PRO B CA 1
ATOM 1644 C C . PRO B 1 85 ? 0.729 -21.891 -18.641 1 96.81 85 PRO B C 1
ATOM 1646 O O . PRO B 1 85 ? 0.105 -20.828 -18.531 1 96.81 85 PRO B O 1
ATOM 1649 N N . ILE B 1 86 ? 0.733 -22.781 -17.719 1 95.31 86 ILE B N 1
ATOM 1650 C CA . ILE B 1 86 ? -0.115 -22.656 -16.531 1 95.31 86 ILE B CA 1
ATOM 1651 C C . ILE B 1 86 ? 0.378 -21.5 -15.664 1 95.31 86 ILE B C 1
ATOM 1653 O O . ILE B 1 86 ? -0.417 -20.844 -15 1 95.31 86 ILE B O 1
ATOM 1657 N N . VAL B 1 87 ? 1.646 -21.266 -15.703 1 95.38 87 VAL B N 1
ATOM 1658 C CA . VAL B 1 87 ? 2.219 -20.172 -14.922 1 95.38 87 VAL B CA 1
ATOM 1659 C C . VAL B 1 87 ? 1.952 -18.844 -15.617 1 95.38 87 VAL B C 1
ATOM 1661 O O . VAL B 1 87 ? 1.672 -17.844 -14.961 1 95.38 87 VAL B O 1
ATOM 1664 N N . THR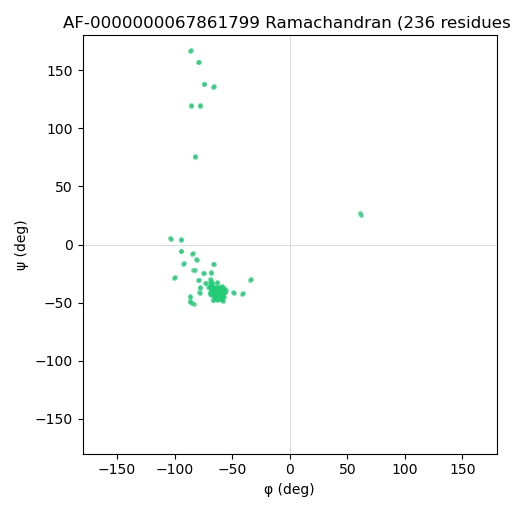 B 1 88 ? 2.08 -18.797 -16.891 1 95.31 88 THR B N 1
ATOM 1665 C CA . THR B 1 88 ? 1.743 -17.609 -17.656 1 95.31 88 THR B CA 1
ATOM 1666 C C . THR B 1 88 ? 0.299 -17.188 -17.406 1 95.31 88 THR B C 1
ATOM 1668 O O . THR B 1 88 ? 0.016 -16.016 -17.188 1 95.31 88 THR B O 1
ATOM 1671 N N . GLU B 1 89 ? -0.567 -18.172 -17.344 1 95.44 89 GLU B N 1
ATOM 1672 C CA . GLU B 1 89 ? -1.973 -17.922 -17.031 1 95.44 89 GLU B CA 1
ATOM 1673 C C . GLU B 1 89 ? -2.143 -17.359 -15.625 1 95.44 89 GLU B C 1
ATOM 1675 O O . GLU B 1 89 ? -2.924 -16.438 -15.406 1 95.44 89 GLU B O 1
ATOM 1680 N N . PHE B 1 90 ? -1.44 -17.922 -14.711 1 94.88 90 PHE B N 1
ATOM 1681 C CA . PHE B 1 90 ? -1.48 -17.469 -13.328 1 94.88 90 PHE B CA 1
ATOM 1682 C C . PHE B 1 90 ? -1.014 -16.016 -13.227 1 94.88 90 PHE B C 1
ATOM 1684 O O . PHE B 1 90 ? -1.658 -15.195 -12.57 1 94.88 90 PHE B O 1
ATOM 1691 N N . ARG B 1 91 ? 0.054 -15.711 -13.914 1 93.38 91 ARG B N 1
ATOM 1692 C CA . ARG B 1 91 ? 0.596 -14.359 -13.867 1 93.38 91 ARG B CA 1
ATOM 1693 C C . ARG B 1 91 ? -0.4 -13.352 -14.43 1 93.38 91 ARG B C 1
ATOM 1695 O O . ARG B 1 91 ? -0.558 -12.258 -13.891 1 93.38 91 ARG B O 1
ATOM 1702 N N . ARG B 1 92 ? -1.007 -13.703 -15.484 1 95.38 92 ARG B N 1
ATOM 1703 C CA . ARG B 1 92 ? -2.025 -12.836 -16.078 1 95.38 92 ARG B CA 1
ATOM 1704 C C . ARG B 1 92 ? -3.186 -12.625 -15.102 1 95.38 92 ARG B C 1
ATOM 1706 O O . ARG B 1 92 ? -3.631 -11.492 -14.898 1 95.38 92 ARG B O 1
ATOM 1713 N N . ALA B 1 93 ? -3.623 -13.773 -14.508 1 94 93 ALA B N 1
ATOM 1714 C CA . ALA B 1 93 ? -4.703 -13.695 -13.523 1 94 93 ALA B CA 1
ATOM 1715 C C . ALA B 1 93 ? -4.293 -12.844 -12.328 1 94 93 ALA B C 1
ATOM 1717 O O . ALA B 1 93 ? -5.094 -12.055 -11.812 1 94 93 ALA B O 1
ATOM 1718 N N . GLN B 1 94 ? -3.051 -12.992 -11.977 1 92.69 94 GLN B N 1
ATOM 1719 C CA . GLN B 1 94 ? -2.51 -12.211 -10.875 1 92.69 94 GLN B CA 1
ATOM 1720 C C . GLN B 1 94 ? -2.5 -10.719 -11.211 1 92.69 94 GLN B C 1
ATOM 1722 O O . GLN B 1 94 ? -2.896 -9.891 -10.383 1 92.69 94 GLN B O 1
ATOM 1727 N N . GLU B 1 95 ? -2.082 -10.391 -12.312 1 94.31 95 GLU B N 1
ATOM 1728 C CA . GLU B 1 95 ? -2.027 -9 -12.75 1 94.31 95 GLU B CA 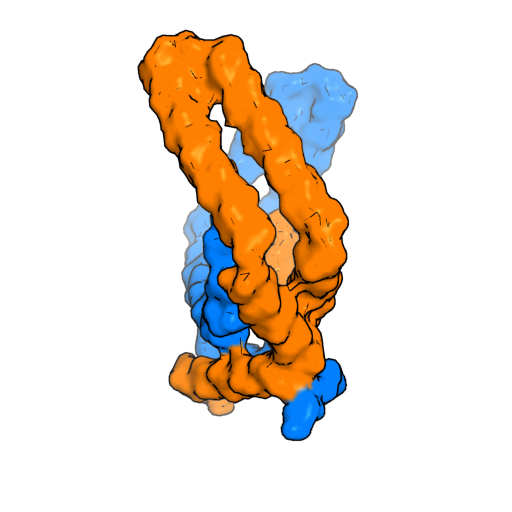1
ATOM 1729 C C . GLU B 1 95 ? -3.416 -8.367 -12.758 1 94.31 95 GLU B C 1
ATOM 1731 O O . GLU B 1 95 ? -3.604 -7.266 -12.25 1 94.31 95 GLU B O 1
ATOM 1736 N N . ASP B 1 96 ? -4.352 -9.125 -13.297 1 95 96 ASP B N 1
ATOM 1737 C CA . ASP B 1 96 ? -5.723 -8.633 -13.367 1 95 96 ASP B CA 1
ATOM 1738 C C . ASP B 1 96 ? -6.305 -8.414 -11.977 1 95 96 ASP B C 1
ATOM 1740 O O . ASP B 1 96 ? -6.949 -7.402 -11.711 1 95 96 ASP B O 1
ATOM 1744 N N . ALA B 1 97 ? -6.082 -9.336 -11.094 1 93.56 97 ALA B N 1
ATOM 1745 C CA . ALA B 1 97 ? -6.562 -9.219 -9.719 1 93.56 97 ALA B CA 1
ATOM 1746 C C . ALA B 1 97 ? -5.898 -8.047 -9 1 93.56 97 ALA B C 1
ATOM 1748 O O . ALA B 1 97 ? -6.562 -7.293 -8.289 1 93.56 97 ALA B O 1
ATOM 1749 N N . ASN B 1 98 ? -4.559 -7.906 -9.266 1 91.31 98 ASN B N 1
ATOM 1750 C CA . ASN B 1 98 ? -3.83 -6.797 -8.664 1 91.31 98 ASN B CA 1
ATOM 1751 C C . ASN B 1 98 ? -4.352 -5.449 -9.156 1 91.31 98 ASN B C 1
ATOM 1753 O O . ASN B 1 98 ? -4.473 -4.504 -8.375 1 91.31 98 ASN B O 1
ATOM 1757 N N . ASP B 1 99 ? -4.641 -5.395 -10.383 1 94.12 99 ASP B N 1
ATOM 1758 C CA . ASP B 1 99 ? -5.184 -4.164 -10.953 1 94.12 99 ASP B CA 1
ATOM 1759 C C . ASP B 1 99 ? -6.516 -3.801 -10.297 1 94.12 99 ASP B C 1
ATOM 1761 O O . ASP B 1 99 ? -6.762 -2.635 -9.984 1 94.12 99 ASP B O 1
ATOM 1765 N N . LEU B 1 100 ? -7.297 -4.824 -10.141 1 94.88 100 LEU B N 1
ATOM 1766 C CA . LEU B 1 100 ? -8.586 -4.613 -9.5 1 94.88 100 LEU B CA 1
ATOM 1767 C C . LEU B 1 100 ? -8.406 -4.145 -8.062 1 94.88 100 LEU B C 1
ATOM 1769 O O . LEU B 1 100 ? -9.031 -3.166 -7.637 1 94.88 100 LEU B O 1
ATOM 1773 N N . LEU B 1 101 ? -7.559 -4.777 -7.324 1 92.69 101 LEU B N 1
ATOM 1774 C CA . LEU B 1 101 ? -7.309 -4.418 -5.934 1 92.69 101 LEU B CA 1
ATOM 1775 C C . LEU B 1 101 ? -6.766 -2.998 -5.824 1 92.69 101 LEU B C 1
ATOM 1777 O O . LEU B 1 101 ? -7.168 -2.24 -4.941 1 92.69 101 LEU B O 1
ATOM 1781 N N . GLN B 1 102 ? -5.84 -2.625 -6.656 1 91.94 102 GLN B N 1
ATOM 1782 C CA . GLN B 1 102 ? -5.27 -1.283 -6.676 1 91.94 102 GLN B CA 1
ATOM 1783 C C . GLN B 1 102 ? -6.344 -0.233 -6.953 1 91.94 102 GLN B C 1
ATOM 1785 O O . GLN B 1 102 ? -6.371 0.817 -6.309 1 91.94 102 GLN B O 1
ATOM 1790 N N . SER B 1 103 ? -7.199 -0.547 -7.914 1 93.44 103 SER B N 1
ATOM 1791 C CA . SER B 1 103 ? -8.273 0.383 -8.25 1 93.44 103 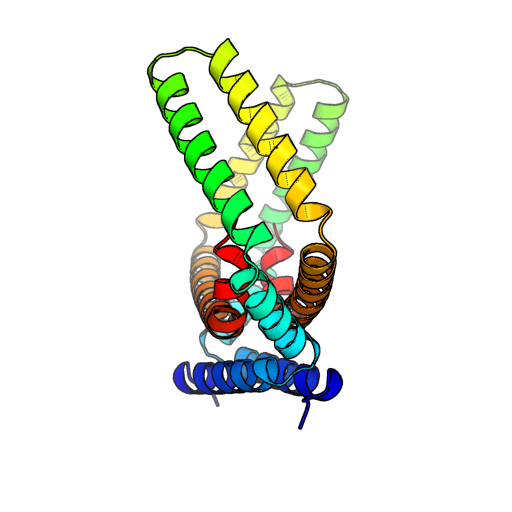SER B CA 1
ATOM 1792 C C . SER B 1 103 ? -9.211 0.597 -7.066 1 93.44 103 SER B C 1
ATOM 1794 O O . SER B 1 103 ? -9.609 1.727 -6.777 1 93.44 103 SER B O 1
ATOM 1796 N N . ILE B 1 104 ? -9.469 -0.494 -6.434 1 93.94 104 ILE B N 1
ATOM 1797 C CA . ILE B 1 104 ? -10.344 -0.444 -5.27 1 93.94 104 ILE B CA 1
ATOM 1798 C C . ILE B 1 104 ? -9.672 0.344 -4.148 1 93.94 104 ILE B C 1
ATOM 1800 O O . ILE B 1 104 ? -10.289 1.22 -3.541 1 93.94 104 ILE B O 1
ATOM 1804 N N . THR B 1 105 ? -8.492 0.051 -3.9 1 91.25 105 THR B N 1
ATOM 1805 C CA . THR B 1 105 ? -7.738 0.736 -2.854 1 91.25 105 THR B CA 1
ATOM 1806 C C . THR B 1 105 ? -7.641 2.23 -3.148 1 91.25 105 THR B C 1
ATOM 1808 O O . THR B 1 105 ? -7.828 3.059 -2.256 1 91.25 105 THR B O 1
ATOM 1811 N N . THR B 1 106 ? -7.371 2.602 -4.336 1 91.69 106 THR B N 1
ATOM 1812 C CA . THR B 1 106 ? -7.297 3.998 -4.754 1 91.69 106 THR B CA 1
ATOM 1813 C C . THR B 1 106 ? -8.633 4.699 -4.527 1 91.69 106 THR B C 1
ATOM 1815 O O . THR B 1 106 ? -8.672 5.824 -4.023 1 91.69 106 THR B O 1
ATOM 1818 N N . GLU B 1 107 ? -9.656 4.035 -4.914 1 92.94 107 GLU B N 1
ATOM 1819 C CA . GLU B 1 107 ? -10.984 4.602 -4.723 1 92.94 107 GLU B CA 1
ATOM 1820 C C . GLU B 1 107 ? -11.258 4.895 -3.248 1 92.94 107 GLU B C 1
ATOM 1822 O O . GLU B 1 107 ? -11.766 5.961 -2.904 1 92.94 107 GLU B O 1
ATOM 1827 N N . ILE B 1 108 ? -10.852 3.977 -2.418 1 92.06 108 ILE B N 1
ATOM 1828 C CA . ILE B 1 108 ? -11.141 4.062 -0.99 1 92.06 108 ILE B CA 1
ATOM 1829 C C . ILE B 1 108 ? -10.273 5.148 -0.354 1 92.06 108 ILE B C 1
ATOM 1831 O O . ILE B 1 108 ? -10.734 5.891 0.514 1 92.06 108 ILE B O 1
ATOM 1835 N N . THR B 1 109 ? -9.023 5.344 -0.869 1 88.5 109 THR B N 1
ATOM 1836 C CA . THR B 1 109 ? -8.078 6.191 -0.152 1 88.5 109 THR B CA 1
ATOM 1837 C C . THR B 1 109 ? -8.023 7.586 -0.77 1 88.5 109 THR B C 1
ATOM 1839 O O . THR B 1 109 ? -7.504 8.523 -0.158 1 88.5 109 THR B O 1
ATOM 1842 N N . THR B 1 110 ? -8.273 7.883 -2.064 1 81.19 110 THR B N 1
ATOM 1843 C CA . THR B 1 110 ? -8.109 9.125 -2.811 1 81.19 110 THR B CA 1
ATOM 1844 C C . THR B 1 110 ? -8.57 10.32 -1.978 1 81.19 110 THR B C 1
ATOM 1846 O O . THR B 1 110 ? -7.887 11.344 -1.914 1 81.19 110 THR B O 1
ATOM 1849 N N . LYS B 1 111 ? -9.648 10.305 -1.257 1 68.88 111 LYS B N 1
ATOM 1850 C CA . LYS B 1 111 ? -10.102 11.5 -0.552 1 68.88 111 LYS B CA 1
ATOM 1851 C C . LYS B 1 111 ? -9.547 11.547 0.868 1 68.88 111 LYS B C 1
ATOM 1853 O O . LYS B 1 111 ? -9.445 12.617 1.469 1 68.88 111 LYS B O 1
ATOM 1858 N N . VAL B 1 112 ? -9.078 10.383 1.275 1 67.94 112 VAL B N 1
ATOM 1859 C CA . VAL B 1 112 ? -8.516 10.336 2.621 1 67.94 112 VAL B CA 1
ATOM 1860 C C . VAL B 1 112 ? -7.043 10.742 2.582 1 67.94 112 VAL B C 1
ATOM 1862 O O . VAL B 1 112 ? -6.594 11.547 3.404 1 67.94 112 VAL B O 1
ATOM 1865 N N . THR B 1 113 ? -6.191 10.172 1.516 1 62.62 113 THR B N 1
ATOM 1866 C CA . THR B 1 113 ? -4.746 10.367 1.429 1 62.62 113 THR B CA 1
ATOM 1867 C C . THR B 1 113 ? -4.418 11.68 0.721 1 62.62 113 THR B C 1
ATOM 1869 O O . THR B 1 113 ? -3.391 12.305 0.998 1 62.62 113 THR B O 1
ATOM 1872 N N . THR B 1 114 ? -5.07 11.914 -0.536 1 57.34 114 THR B N 1
ATOM 1873 C CA . THR B 1 114 ? -4.672 13.172 -1.151 1 57.34 114 THR B CA 1
ATOM 1874 C C . THR B 1 114 ? -4.395 14.227 -0.086 1 57.34 114 THR B C 1
ATOM 1876 O O . THR B 1 114 ? -3.469 15.031 -0.226 1 57.34 114 THR B O 1
ATOM 1879 N N . GLU B 1 115 ? -5.07 14.086 0.96 1 50 115 GLU B N 1
ATOM 1880 C CA . GLU B 1 115 ? -4.879 15.055 2.035 1 50 115 GLU B CA 1
ATOM 1881 C C . GLU B 1 115 ? -3.676 14.68 2.9 1 50 115 GLU B C 1
ATOM 1883 O O . GLU B 1 115 ? -2.986 15.562 3.424 1 50 115 GLU B O 1
ATOM 1888 N N . LEU B 1 116 ? -3.289 13.383 2.863 1 48.75 116 LEU B N 1
ATOM 1889 C CA . LEU B 1 116 ? -2.158 12.938 3.67 1 48.75 116 LEU B CA 1
ATOM 1890 C C . LEU B 1 116 ? -0.844 13.141 2.924 1 48.75 116 LEU B C 1
ATOM 1892 O O . LEU B 1 116 ? 0.181 13.453 3.535 1 48.75 116 LEU B O 1
ATOM 1896 N N . GLU B 1 117 ? -0.717 12.68 1.607 1 50.84 117 GLU B N 1
ATOM 1897 C CA . GLU B 1 117 ? 0.522 12.594 0.84 1 50.84 117 GLU B CA 1
ATOM 1898 C C . GLU B 1 117 ? 0.934 13.961 0.298 1 50.84 117 GLU B C 1
ATOM 1900 O O . GLU B 1 117 ? 2.082 14.148 -0.109 1 50.84 117 GLU B O 1
ATOM 1905 N N . LYS B 1 118 ? -0.004 14.836 0.012 1 46.28 118 LYS B N 1
ATOM 1906 C CA . LYS B 1 118 ? 0.475 16.031 -0.682 1 46.28 118 LYS B CA 1
ATOM 1907 C C . LYS B 1 118 ? 1.689 16.625 0.024 1 46.28 118 LYS B C 1
ATOM 1909 O O . LYS B 1 118 ? 2.375 17.484 -0.53 1 46.28 118 LYS B O 1
ATOM 1914 N N . GLU B 1 119 ? 1.738 16.688 1.302 1 38.22 119 GLU B N 1
ATOM 1915 C CA . GLU B 1 119 ? 2.82 17.484 1.857 1 38.22 119 GLU B CA 1
ATOM 1916 C C . GLU B 1 119 ? 4.129 16.703 1.9 1 38.22 119 GLU B C 1
ATOM 1918 O O . GLU B 1 119 ? 5.145 17.203 2.387 1 38.22 119 GLU B O 1
ATOM 1923 N N . ASN B 1 120 ? 4.219 15.328 1.695 1 34.78 120 ASN B N 1
ATOM 1924 C CA . ASN B 1 120 ? 5.586 14.812 1.672 1 34.78 120 ASN B CA 1
ATOM 1925 C C . ASN B 1 120 ? 6.27 15.102 0.339 1 34.78 120 ASN B C 1
ATOM 1927 O O . ASN B 1 120 ? 5.672 14.914 -0.723 1 34.78 120 ASN B O 1
#

InterPro domains:
  IPR010368 Control of competence regulator ComK, YlbF/YmcA [PF06133] (8-112)
  IPR016783 Biofilm formation YmcA [PIRSF021287] (2-119)
  IPR023378 YheA/YmcA-like domain superfamily [G3DSA:1.20.1500.10] (2-120)
  IPR023378 YheA/YmcA-like domain superfamily [SSF158622] (2-115)
  IPR052767 Bacterial community development regulator [PTHR38448] (2-119)

Secondary structure (DSSP, 8-state):
-PBPHHHHHHHHHHHHHHHTTBHHHHHHHHHHHHHHH-HHHHHHHHHHHHHHHHHHHHHHTT-HHHHHHHHHHHHHHHHHHHTSHHHHHHHHHHHHHHHHHHHHHHHHHHHHHHHHHTT-/-PBPHHHHHHHHHHHHHHHTTBHHHHHHHHHHHHHHH-HHHHHHHHHHHHHHHHHHHHHHTT-HHHHHHHHHHHHHHHHHHHTSHHHHHHHHHHHHHHHHHHHHHHHHHHHHHHHHHTT-

Radius of gyration: 24.99 Å; Cα contacts (8 Å, |Δi|>4): 198; chains: 2; bounding box: 56×64×39 Å

Nearest PDB structures (foldseek):
  2pih-assembly1_B  TM=8.914E-01  e=5.975E-08  Bacillus subtilis
  6prh-assembly1_A  TM=8.661E-01  e=1.076E-07  Bacillus subtilis subsp. subtilis str. 168
  2pih-assembly1_B  TM=8.919E-01  e=7.871E-08  Bacillus subtilis
  6prh-assembly1_A  TM=8.672E-01  e=1.409E-07  Bacillus subtilis subsp. subtilis str. 168